Protein AF-C5LQT5-F1 (afdb_monomer_lite)

Sequence (193 aa):
MGHIYNTLLPKQNQTTVHQDRFRAVRLLYGCCTAAVRLLYGCCTASVRLLYGFCTAAVRLLYGCCTASVRLLYGFCTAAVRLLYGCCTASVRLLYGCCTASVRLLYGCCTASVRLLYGFCTASVRLLYGFCTAAVRLLYGCCTAAVRLLYGCCTAAVRLLCGFCAAAVRLLFGFLVFVNNSSAADNSSGFVPR

pLDDT: mean 72.61, std 16.08, range [26.16, 87.56]

Radius of gyration: 42.45 Å; chains: 1; bounding box: 63×136×64 Å

Organism: Perkinsus marinus (strain ATCC 50983 / TXsc) (NCBI:txid423536)

Secondary structure (DSSP, 8-state):
---SHHHHHHHHHHHHHHHHHHHHHHHHHHHHHHHHHHHHHHHHHHHHHHHHHHHHHHHHHHHHHHHHHHHHHHHHHHHHHHHHHHHHHHHHHHTTS-HHHHHHHHHHHHHHHHHHHHHHHHHHHHHHHHHHHHHHHHHHHHHHHHHHHHHHHHHHHHHHHHHHHHHHHHHHHHHHHHHHHHHHTTSS-----

Foldseek 3Di:
DDDPVPVVVVVVVVVVLVVVLVVVLVVLVVVLVVVLVVLVVVLVVVLVVLVVVLVVVLVVLVVVLVVVLVVLVVVLVVVLVVLVVVLVVVCVVCVVPDDVVNVVSVVVSVVVNVVSVVVSVVVNVVSVVVSVVVSVVSVVVSVVVSVVSVVVSVVVSVVSVVVSVVVSVVSVVVVVVVVVVVVVVVVPDDDDD

Structure (mmCIF, N/CA/C/O backbone):
data_AF-C5LQT5-F1
#
_entry.id   AF-C5LQT5-F1
#
loop_
_atom_site.group_PDB
_atom_site.id
_atom_site.type_symbol
_atom_site.label_atom_id
_atom_site.label_alt_id
_atom_site.label_comp_id
_atom_site.label_asym_id
_atom_site.label_entity_id
_atom_site.label_seq_id
_atom_site.pdbx_PDB_ins_code
_atom_site.Cartn_x
_atom_site.Cartn_y
_atom_site.Cartn_z
_atom_site.occupancy
_atom_site.B_iso_or_equiv
_atom_site.auth_seq_id
_atom_site.auth_comp_id
_atom_site.auth_asym_id
_atom_site.auth_atom_id
_atom_site.pdbx_PDB_model_num
ATOM 1 N N . MET A 1 1 ? 39.928 -67.562 42.753 1.00 33.84 1 MET A N 1
ATOM 2 C CA . MET A 1 1 ? 40.291 -67.586 41.320 1.00 33.84 1 MET A CA 1
ATOM 3 C C . MET A 1 1 ? 39.006 -67.542 40.515 1.00 33.84 1 MET A C 1
ATOM 5 O O . MET A 1 1 ? 38.169 -68.418 40.681 1.00 33.84 1 MET A O 1
ATOM 9 N N . GLY A 1 2 ? 38.771 -66.417 39.839 1.00 43.50 2 GLY A N 1
ATOM 10 C CA . GLY A 1 2 ? 37.447 -65.983 39.397 1.00 43.50 2 GLY A CA 1
ATOM 11 C C . GLY A 1 2 ? 36.958 -66.631 38.110 1.00 43.50 2 GLY A C 1
ATOM 12 O O . GLY A 1 2 ? 37.737 -66.787 37.187 1.00 43.50 2 GLY A O 1
ATOM 13 N N . HIS A 1 3 ? 35.661 -66.944 38.045 1.00 41.25 3 HIS A N 1
ATOM 14 C CA . HIS A 1 3 ? 34.972 -67.253 36.783 1.00 41.25 3 HIS A CA 1
ATOM 15 C C . HIS A 1 3 ? 33.451 -66.966 36.783 1.00 41.25 3 HIS A C 1
ATOM 17 O O . HIS A 1 3 ? 32.774 -67.339 35.834 1.00 41.25 3 HIS A O 1
ATOM 23 N N . ILE A 1 4 ? 32.887 -66.269 37.787 1.00 40.91 4 ILE A N 1
ATOM 24 C CA . ILE A 1 4 ? 31.428 -65.984 37.844 1.00 40.91 4 ILE A CA 1
ATOM 25 C C . ILE A 1 4 ? 31.093 -64.510 37.532 1.00 40.91 4 ILE A C 1
ATOM 27 O O . ILE A 1 4 ? 30.024 -64.207 37.006 1.00 40.91 4 ILE A O 1
ATOM 31 N N . TYR A 1 5 ? 32.020 -63.575 37.765 1.00 37.53 5 TYR A N 1
ATOM 32 C CA . TYR A 1 5 ? 31.743 -62.144 37.581 1.00 37.53 5 TYR A CA 1
ATOM 33 C C . TYR A 1 5 ? 31.654 -61.705 36.114 1.00 37.53 5 TYR A C 1
ATOM 35 O O . TYR A 1 5 ? 30.951 -60.741 35.821 1.00 37.53 5 TYR A O 1
ATOM 43 N N . ASN A 1 6 ? 32.299 -62.417 35.183 1.00 39.91 6 ASN A N 1
ATOM 44 C CA . ASN A 1 6 ? 32.386 -61.971 33.791 1.00 39.91 6 ASN A CA 1
ATOM 45 C C . ASN A 1 6 ? 31.174 -62.358 32.925 1.00 39.91 6 ASN A C 1
ATOM 47 O O . ASN A 1 6 ? 31.099 -61.910 31.796 1.00 39.91 6 ASN A O 1
ATOM 51 N N . THR A 1 7 ? 30.208 -63.145 33.419 1.00 37.53 7 THR A N 1
ATOM 52 C CA . THR A 1 7 ? 28.987 -63.509 32.656 1.00 37.53 7 THR A CA 1
ATOM 53 C C . THR A 1 7 ? 27.756 -62.705 33.101 1.00 37.53 7 THR A C 1
ATOM 55 O O . THR A 1 7 ? 26.831 -62.490 32.319 1.00 37.53 7 THR A O 1
ATOM 58 N N . LEU A 1 8 ? 27.759 -62.196 34.343 1.00 39.62 8 LEU A N 1
ATOM 59 C CA . LEU A 1 8 ? 26.702 -61.338 34.899 1.00 39.62 8 LEU A CA 1
ATOM 60 C C . LEU A 1 8 ? 26.953 -59.840 34.653 1.00 39.62 8 LEU A C 1
ATOM 62 O O . LEU A 1 8 ? 26.003 -59.124 34.333 1.00 39.62 8 LEU A O 1
ATOM 66 N N . LEU A 1 9 ? 28.210 -59.371 34.722 1.00 39.97 9 LEU A N 1
ATOM 67 C CA . LEU A 1 9 ? 28.561 -57.998 34.338 1.00 39.97 9 LEU A CA 1
ATOM 68 C C . LEU A 1 9 ? 28.216 -57.645 32.878 1.00 39.97 9 LEU A C 1
ATOM 70 O O . LEU A 1 9 ? 27.651 -56.574 32.690 1.00 39.97 9 LEU A O 1
ATOM 74 N N . PRO A 1 10 ? 28.486 -58.464 31.838 1.00 43.12 10 PRO A N 1
ATOM 75 C CA . PRO A 1 10 ? 28.185 -58.083 30.457 1.00 43.12 10 PRO A CA 1
ATOM 76 C C . PRO A 1 10 ? 26.682 -57.996 30.189 1.00 43.12 10 PRO A C 1
ATOM 78 O O . PRO A 1 10 ? 26.263 -57.082 29.484 1.00 43.12 10 PRO A O 1
ATOM 81 N N . LYS A 1 11 ? 25.853 -58.864 30.799 1.00 34.19 11 LYS A N 1
ATOM 82 C CA . LYS A 1 11 ? 24.387 -58.765 30.684 1.00 34.19 11 LYS A CA 1
ATOM 83 C C . LYS A 1 11 ? 23.832 -57.535 31.399 1.00 34.19 11 LYS A C 1
ATOM 85 O O . LYS A 1 11 ? 23.021 -56.828 30.809 1.00 34.19 11 LYS A O 1
ATOM 90 N N . GLN A 1 12 ? 24.285 -57.256 32.625 1.00 38.19 12 GLN A N 1
ATOM 91 C CA . GLN A 1 12 ? 23.905 -56.046 33.368 1.00 38.19 12 GLN A CA 1
ATOM 92 C C . GLN A 1 12 ? 24.346 -54.779 32.619 1.00 38.19 12 GLN A C 1
ATOM 94 O O . GLN A 1 12 ? 23.542 -53.867 32.441 1.00 38.19 12 GLN A O 1
ATOM 99 N N . ASN A 1 13 ? 25.571 -54.768 32.087 1.00 47.06 13 ASN A N 1
ATOM 100 C CA . ASN A 1 13 ? 26.128 -53.652 31.327 1.00 47.06 13 ASN A CA 1
ATOM 101 C C . ASN A 1 13 ? 25.418 -53.450 29.973 1.00 47.06 13 ASN A C 1
ATOM 103 O O . ASN A 1 13 ? 25.157 -52.322 29.574 1.00 47.06 13 ASN A O 1
ATOM 107 N N . GLN A 1 14 ? 25.007 -54.516 29.276 1.00 46.62 14 GLN A N 1
ATOM 108 C CA . GLN A 1 14 ? 24.155 -54.382 28.087 1.00 46.62 14 GLN A CA 1
ATOM 109 C C . GLN A 1 14 ? 22.779 -53.805 28.439 1.00 46.62 14 GLN A C 1
ATOM 111 O O . GLN A 1 14 ? 22.315 -52.894 27.754 1.00 46.62 14 GLN A O 1
ATOM 116 N N . THR A 1 15 ? 22.130 -54.268 29.513 1.00 50.84 15 THR A N 1
ATOM 117 C CA . THR A 1 15 ? 20.810 -53.747 29.911 1.00 50.84 15 THR A CA 1
ATOM 118 C C . THR A 1 15 ? 20.846 -52.288 30.368 1.00 50.84 15 THR A C 1
ATOM 120 O O . THR A 1 15 ? 19.944 -51.528 30.014 1.00 50.84 15 THR A O 1
ATOM 123 N N . THR A 1 16 ? 21.887 -51.859 31.087 1.00 56.78 16 THR A N 1
ATOM 124 C CA . THR A 1 16 ? 22.051 -50.459 31.512 1.00 56.78 16 THR A CA 1
ATOM 125 C C . THR A 1 16 ? 22.369 -49.549 30.329 1.00 56.78 16 THR A C 1
ATOM 127 O O . THR A 1 16 ? 21.716 -48.522 30.163 1.00 56.78 16 THR A O 1
ATOM 130 N N . VAL A 1 17 ? 23.262 -49.962 29.423 1.00 60.69 17 VAL A N 1
ATOM 131 C CA . VAL A 1 17 ? 23.585 -49.195 28.207 1.00 60.69 17 VAL A CA 1
ATOM 132 C C . VAL A 1 17 ? 22.369 -49.078 27.277 1.00 60.69 17 VAL A C 1
ATOM 134 O O . VAL A 1 17 ? 22.140 -48.015 26.697 1.00 60.69 17 VAL A O 1
ATOM 137 N N . HIS A 1 18 ? 21.542 -50.122 27.154 1.00 59.41 18 HIS A N 1
ATOM 138 C CA . HIS A 1 18 ? 20.276 -50.048 26.414 1.00 59.41 18 HIS A CA 1
ATOM 139 C C . HIS A 1 18 ? 19.266 -49.090 27.072 1.00 59.41 18 HIS A C 1
ATOM 141 O O . HIS A 1 18 ? 18.646 -48.285 26.369 1.00 59.41 18 HIS A O 1
ATOM 147 N N . GLN A 1 19 ? 19.132 -49.123 28.402 1.00 66.25 19 GLN A N 1
ATOM 148 C CA . GLN A 1 19 ? 18.247 -48.239 29.170 1.00 66.25 19 GLN A CA 1
ATOM 149 C C . GLN A 1 19 ? 18.669 -46.763 29.056 1.00 66.25 19 GLN A C 1
ATOM 151 O O . GLN A 1 19 ? 17.831 -45.885 28.825 1.00 66.25 19 GLN A O 1
ATOM 156 N N . ASP A 1 20 ? 19.966 -46.479 29.161 1.00 69.50 20 ASP A N 1
ATOM 157 C CA . ASP A 1 20 ? 20.510 -45.122 29.086 1.00 69.50 20 ASP A CA 1
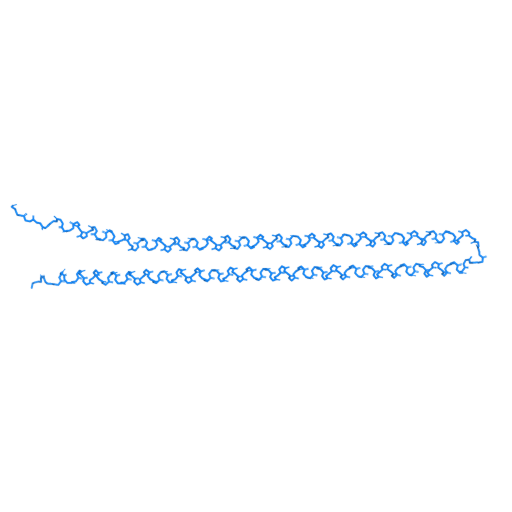ATOM 158 C C . ASP A 1 20 ? 20.431 -44.547 27.668 1.00 69.50 20 ASP A C 1
ATOM 160 O O . ASP A 1 20 ? 20.116 -43.369 27.488 1.00 69.50 20 ASP A O 1
ATOM 164 N N . ARG A 1 21 ? 20.585 -45.379 26.631 1.00 68.12 21 ARG A N 1
ATOM 165 C CA . ARG A 1 21 ? 20.358 -44.951 25.242 1.00 68.12 21 ARG A CA 1
ATOM 166 C C . ARG A 1 21 ? 18.892 -44.723 24.914 1.00 68.12 21 ARG A C 1
ATOM 168 O O . ARG A 1 21 ? 18.585 -43.766 24.207 1.00 68.12 21 ARG A O 1
ATOM 175 N N . PHE A 1 22 ? 17.980 -45.543 25.433 1.00 74.62 22 PHE A N 1
ATOM 176 C CA . PHE A 1 22 ? 16.544 -45.306 25.269 1.00 74.62 22 PHE A CA 1
ATOM 177 C C . PHE A 1 22 ? 16.129 -43.975 25.912 1.00 74.62 22 PHE A C 1
ATOM 179 O O . PHE A 1 22 ? 15.394 -43.185 25.313 1.00 74.62 22 PHE A O 1
ATOM 186 N N . ARG A 1 23 ? 16.677 -43.670 27.096 1.00 79.06 23 ARG A N 1
ATOM 187 C CA . ARG A 1 23 ? 16.526 -42.362 27.749 1.00 79.06 23 ARG A CA 1
ATOM 188 C C . ARG A 1 23 ? 17.114 -41.230 26.908 1.00 79.06 23 ARG A C 1
ATOM 190 O O . ARG A 1 23 ? 16.434 -40.222 26.730 1.00 79.06 23 ARG A O 1
ATOM 197 N N . ALA A 1 24 ? 18.312 -41.405 26.349 1.00 77.62 24 ALA A N 1
ATOM 198 C CA . ALA A 1 24 ? 18.953 -40.410 25.490 1.00 77.62 24 ALA A CA 1
ATOM 199 C C . ALA A 1 24 ? 18.128 -40.111 24.228 1.00 77.62 24 ALA A C 1
ATOM 201 O O . ALA A 1 24 ? 17.870 -38.947 23.936 1.00 77.62 24 ALA A O 1
ATOM 202 N N . VAL A 1 25 ? 17.635 -41.137 23.523 1.00 80.31 25 VAL A N 1
ATOM 203 C CA . VAL A 1 25 ? 16.762 -40.979 22.343 1.00 80.31 25 VAL A CA 1
ATOM 204 C C . VAL A 1 25 ? 15.465 -40.253 22.708 1.00 80.31 25 VAL A C 1
ATOM 206 O O . VAL A 1 25 ? 15.041 -39.346 21.990 1.00 80.31 25 VAL A O 1
ATOM 209 N N . ARG A 1 26 ? 14.852 -40.599 23.847 1.00 81.25 26 ARG A N 1
ATOM 210 C CA . ARG A 1 26 ? 13.627 -39.948 24.334 1.00 81.25 26 ARG A CA 1
ATOM 211 C C . ARG A 1 26 ? 13.851 -38.470 24.677 1.00 81.25 26 ARG A C 1
ATOM 213 O O . ARG A 1 26 ? 13.012 -37.639 24.333 1.00 81.25 26 ARG A O 1
ATOM 220 N N . LEU A 1 27 ? 14.981 -38.138 25.305 1.00 82.00 27 LEU A N 1
ATOM 221 C CA . LEU A 1 27 ? 15.395 -36.757 25.588 1.00 82.00 27 LEU A CA 1
ATOM 222 C C . LEU A 1 27 ? 15.640 -35.964 24.302 1.00 82.00 27 LEU A C 1
ATOM 224 O O . LEU A 1 27 ? 15.162 -34.838 24.178 1.00 82.00 27 LEU A O 1
ATOM 228 N N . LEU A 1 28 ? 16.326 -36.569 23.328 1.00 81.94 28 LEU A N 1
ATOM 229 C CA . LEU A 1 28 ? 16.611 -35.954 22.033 1.00 81.94 28 LEU A CA 1
ATOM 230 C C . LEU A 1 28 ? 15.306 -35.636 21.298 1.00 81.94 28 LEU A C 1
ATOM 232 O O . LEU A 1 28 ? 15.084 -34.494 20.917 1.00 81.94 28 LEU A O 1
ATOM 236 N N . TYR A 1 29 ? 14.386 -36.598 21.206 1.00 79.19 29 TYR A N 1
ATOM 237 C CA . TYR A 1 29 ? 13.069 -36.386 20.602 1.00 79.19 29 TYR A CA 1
ATOM 238 C C . TYR A 1 29 ? 12.258 -35.292 21.321 1.00 79.19 29 TYR A C 1
ATOM 240 O O . TYR A 1 29 ? 11.644 -34.438 20.675 1.00 79.19 29 TYR A O 1
ATOM 248 N N . GLY A 1 30 ? 12.291 -35.266 22.657 1.00 80.31 30 GLY A N 1
ATOM 249 C CA . GLY A 1 30 ? 11.671 -34.209 23.460 1.00 80.31 30 GLY A CA 1
ATOM 250 C C . GLY A 1 30 ? 12.252 -32.821 23.168 1.00 80.31 30 GLY A C 1
ATOM 251 O O . GLY A 1 30 ? 11.506 -31.868 22.955 1.00 80.31 30 GLY A O 1
ATOM 252 N N . CYS A 1 31 ? 13.577 -32.712 23.073 1.00 77.69 31 CYS A N 1
ATOM 253 C CA . CYS A 1 31 ? 14.259 -31.462 22.741 1.00 77.69 31 CYS A CA 1
ATOM 254 C C . CYS A 1 31 ? 13.928 -30.995 21.314 1.00 77.69 31 CYS A C 1
ATOM 256 O O . CYS A 1 31 ? 13.553 -29.842 21.103 1.00 77.69 31 CYS A O 1
ATOM 258 N N . CYS A 1 32 ? 13.966 -31.907 20.338 1.00 75.75 32 CYS A N 1
ATOM 259 C CA . CYS A 1 32 ? 13.642 -31.609 18.943 1.00 75.75 32 CYS A CA 1
ATOM 260 C C . CYS A 1 32 ? 12.197 -31.119 18.794 1.00 75.75 32 CYS A C 1
ATOM 262 O O . CYS A 1 32 ? 11.943 -30.103 18.151 1.00 75.75 32 CYS A O 1
ATOM 264 N N . THR A 1 33 ? 11.240 -31.802 19.424 1.00 79.44 33 THR A N 1
ATOM 265 C CA . THR A 1 33 ? 9.825 -31.402 19.379 1.00 79.44 33 THR A CA 1
ATOM 266 C C . THR A 1 33 ? 9.575 -30.062 20.072 1.00 79.44 33 THR A C 1
ATOM 268 O O . THR A 1 33 ? 8.812 -29.247 19.550 1.00 79.44 33 THR A O 1
ATOM 271 N N . ALA A 1 34 ? 10.244 -29.787 21.196 1.00 79.50 34 ALA A N 1
ATOM 272 C CA . ALA A 1 34 ? 10.181 -28.488 21.864 1.00 79.50 34 ALA A CA 1
ATOM 273 C C . ALA A 1 34 ? 10.747 -27.360 20.985 1.00 79.50 34 ALA A C 1
ATOM 275 O O . ALA A 1 34 ? 10.102 -26.323 20.826 1.00 79.50 34 ALA A O 1
ATOM 276 N N . ALA A 1 35 ? 11.898 -27.579 20.347 1.00 75.31 35 ALA A N 1
ATOM 277 C CA . ALA A 1 35 ? 12.517 -26.606 19.453 1.00 75.31 35 ALA A CA 1
ATOM 278 C C . ALA A 1 35 ? 11.669 -26.331 18.195 1.00 75.31 35 ALA A C 1
ATOM 280 O O . ALA A 1 35 ? 11.504 -25.171 17.821 1.00 75.31 35 ALA A O 1
ATOM 281 N N . VAL A 1 36 ? 11.046 -27.354 17.588 1.00 78.31 36 VAL A N 1
ATOM 282 C CA . VAL A 1 36 ? 10.086 -27.158 16.480 1.00 78.31 36 VAL A CA 1
ATOM 283 C C . VAL A 1 36 ? 8.883 -26.323 16.925 1.00 78.31 36 VAL A C 1
ATOM 285 O O . VAL A 1 36 ? 8.476 -25.405 16.211 1.00 78.31 36 VAL A O 1
ATOM 288 N N . ARG A 1 37 ? 8.316 -26.609 18.106 1.00 79.44 37 ARG A N 1
ATOM 289 C CA . ARG A 1 37 ? 7.186 -25.840 18.655 1.00 79.44 37 ARG A CA 1
ATOM 290 C C . ARG A 1 37 ? 7.556 -24.378 18.889 1.00 79.44 37 ARG A C 1
ATOM 292 O O . ARG A 1 37 ? 6.774 -23.500 18.531 1.00 79.44 37 ARG A O 1
ATOM 299 N N . LEU A 1 38 ? 8.739 -24.123 19.446 1.00 77.12 38 LEU A N 1
ATOM 300 C CA . LEU A 1 38 ? 9.231 -22.771 19.693 1.00 77.12 38 LEU A CA 1
ATOM 301 C C . LEU A 1 38 ? 9.425 -22.002 18.380 1.00 77.12 38 LEU A C 1
ATOM 303 O O . LEU A 1 38 ? 8.905 -20.898 18.246 1.00 77.12 38 LEU A O 1
ATOM 307 N N . LEU A 1 39 ? 10.077 -22.616 17.386 1.00 78.06 39 LEU A N 1
ATOM 308 C CA . LEU A 1 39 ? 10.231 -22.049 16.043 1.00 78.06 39 LEU A CA 1
ATOM 309 C C . LEU A 1 39 ? 8.876 -21.669 15.444 1.00 78.06 39 LEU A C 1
ATOM 311 O O . LEU A 1 39 ? 8.689 -20.530 15.032 1.00 78.06 39 LEU A O 1
ATOM 315 N N . TYR A 1 40 ? 7.904 -22.581 15.452 1.00 75.69 40 TYR A N 1
ATOM 316 C CA . TYR A 1 40 ? 6.571 -22.301 14.916 1.00 75.69 40 TYR A CA 1
ATOM 317 C C . TYR A 1 40 ? 5.871 -21.149 15.660 1.00 75.69 40 TYR A C 1
ATOM 319 O O . TYR A 1 40 ? 5.260 -20.278 15.033 1.00 75.69 40 TYR A O 1
ATOM 327 N N . GLY A 1 41 ? 6.002 -21.097 16.988 1.00 77.88 41 GLY A N 1
ATOM 328 C CA . GLY A 1 41 ? 5.505 -19.994 17.814 1.00 77.88 41 GLY A CA 1
ATOM 329 C C . GLY A 1 41 ? 6.135 -18.648 17.446 1.00 77.88 41 GLY A C 1
ATOM 330 O O . GLY A 1 41 ? 5.422 -17.668 17.231 1.00 77.88 41 GLY A O 1
ATOM 331 N N . CYS A 1 42 ? 7.457 -18.601 17.283 1.00 74.56 42 CYS A N 1
ATOM 332 C CA . CYS A 1 42 ? 8.161 -17.397 16.845 1.00 74.56 42 CYS A CA 1
ATOM 333 C C . CYS A 1 42 ? 7.705 -16.960 15.447 1.00 74.56 42 CYS A C 1
ATOM 335 O O . CYS A 1 42 ? 7.338 -15.804 15.257 1.00 74.56 42 CYS A O 1
ATOM 337 N N . CYS A 1 43 ? 7.644 -17.883 14.484 1.00 74.25 43 CYS A N 1
ATOM 338 C CA . CYS A 1 43 ? 7.244 -17.581 13.109 1.00 74.25 43 CYS A CA 1
ATOM 339 C C . CYS A 1 43 ? 5.813 -17.032 13.030 1.00 74.25 43 CYS A C 1
ATOM 341 O O . CYS A 1 43 ? 5.557 -16.040 12.347 1.00 74.25 43 CYS A O 1
ATOM 343 N N . THR A 1 44 ? 4.875 -17.640 13.759 1.00 80.25 44 THR A N 1
ATOM 344 C CA . THR A 1 44 ? 3.480 -17.175 13.808 1.00 80.25 44 THR A CA 1
ATOM 345 C C . THR A 1 44 ? 3.347 -15.806 14.476 1.00 80.25 44 THR A C 1
ATOM 347 O O . THR A 1 44 ? 2.589 -14.964 13.985 1.00 80.25 44 THR A O 1
ATOM 350 N N . ALA A 1 45 ? 4.111 -15.539 15.539 1.00 81.25 45 ALA A N 1
ATOM 351 C CA . ALA A 1 45 ? 4.167 -14.224 16.172 1.00 81.25 45 ALA A CA 1
ATOM 352 C C . ALA A 1 45 ? 4.730 -13.154 15.221 1.00 81.25 45 ALA A C 1
ATOM 354 O O . ALA A 1 45 ? 4.124 -12.091 15.069 1.00 81.25 45 ALA A O 1
ATOM 355 N N . SER A 1 46 ? 5.828 -13.448 14.517 1.00 77.31 46 SER A N 1
ATOM 356 C CA . SER A 1 46 ? 6.426 -12.538 13.533 1.00 77.31 46 SER A CA 1
ATOM 357 C C . SER A 1 46 ? 5.461 -12.206 12.394 1.00 77.31 46 SER A C 1
ATOM 359 O O . SER A 1 46 ? 5.314 -11.038 12.037 1.00 77.31 46 SER A O 1
ATOM 361 N N . VAL A 1 47 ? 4.749 -13.204 11.856 1.00 81.44 47 VAL A N 1
ATOM 362 C CA . VAL A 1 47 ? 3.741 -12.992 10.801 1.00 81.44 47 VAL A CA 1
ATOM 363 C C . VAL A 1 47 ? 2.587 -12.119 11.300 1.00 81.44 47 VAL A C 1
ATOM 365 O O . VAL A 1 47 ? 2.167 -11.200 10.595 1.00 81.44 47 VAL A O 1
ATOM 368 N N . ARG A 1 48 ? 2.092 -12.357 12.523 1.00 85.12 48 ARG A N 1
ATOM 369 C CA . ARG A 1 48 ? 1.042 -11.524 13.135 1.00 85.12 48 ARG A CA 1
ATOM 370 C C . ARG A 1 48 ? 1.479 -10.070 13.293 1.00 85.12 48 ARG A C 1
ATOM 372 O O . ARG A 1 48 ? 0.713 -9.171 12.953 1.00 85.12 48 ARG A O 1
ATOM 379 N N . LEU A 1 49 ? 2.695 -9.844 13.786 1.00 83.75 49 LEU A N 1
ATOM 380 C CA . LEU A 1 49 ? 3.234 -8.502 14.002 1.00 83.75 49 LEU A CA 1
ATOM 381 C C . LEU A 1 49 ? 3.390 -7.757 12.674 1.00 83.75 49 LEU A C 1
ATOM 383 O O . LEU A 1 49 ? 2.946 -6.616 12.551 1.00 83.75 49 LEU A O 1
ATOM 387 N N . LEU A 1 50 ? 3.927 -8.435 11.657 1.00 85.06 50 LEU A N 1
ATOM 388 C CA . LEU A 1 50 ? 4.064 -7.879 10.318 1.00 85.06 50 LEU A CA 1
ATOM 389 C C . LEU A 1 50 ? 2.698 -7.482 9.741 1.00 85.06 50 LEU A C 1
ATOM 391 O O . LEU A 1 50 ? 2.534 -6.355 9.289 1.00 85.06 50 LEU A O 1
ATOM 395 N N . TYR A 1 51 ? 1.691 -8.356 9.825 1.00 83.12 51 TYR A N 1
ATOM 396 C CA . TYR A 1 51 ? 0.338 -8.034 9.365 1.00 83.12 51 TYR A CA 1
ATOM 397 C C . TYR A 1 51 ? -0.254 -6.821 10.105 1.00 83.12 51 TYR A C 1
ATOM 399 O O . TYR A 1 51 ? -0.819 -5.919 9.480 1.00 83.12 51 TYR A O 1
ATOM 407 N N . GLY A 1 52 ? -0.069 -6.753 11.427 1.00 85.06 52 GLY A N 1
ATOM 408 C CA . GLY A 1 52 ? -0.459 -5.600 12.241 1.00 85.06 52 GLY A CA 1
ATOM 409 C C . GLY A 1 52 ? 0.180 -4.298 11.754 1.00 85.06 52 GLY A C 1
ATOM 410 O O . GLY A 1 52 ? -0.522 -3.317 11.512 1.00 85.06 52 GLY A O 1
ATOM 411 N N . PHE A 1 53 ? 1.490 -4.304 11.509 1.00 83.88 53 PHE A N 1
ATOM 412 C CA . PHE A 1 53 ? 2.199 -3.148 10.963 1.00 83.88 53 PHE A CA 1
ATOM 413 C C . PHE A 1 53 ? 1.666 -2.737 9.583 1.00 83.88 53 PHE A C 1
ATOM 415 O O . PHE A 1 53 ? 1.365 -1.565 9.356 1.00 83.88 53 PHE A O 1
ATOM 422 N N . CYS A 1 54 ? 1.477 -3.699 8.677 1.00 82.12 54 CYS A N 1
ATOM 423 C CA . CYS A 1 54 ? 0.983 -3.432 7.327 1.00 82.12 54 CYS A CA 1
ATOM 424 C C . CYS A 1 54 ? -0.417 -2.803 7.350 1.00 82.12 54 CYS A C 1
ATOM 426 O O . CYS A 1 54 ? -0.670 -1.810 6.668 1.00 82.12 54 CYS A O 1
ATOM 428 N N . THR A 1 55 ? -1.324 -3.336 8.173 1.00 85.44 55 THR A N 1
ATOM 429 C CA . THR A 1 55 ? -2.680 -2.782 8.314 1.00 85.44 55 THR A CA 1
ATOM 430 C C . THR A 1 55 ? -2.677 -1.377 8.919 1.00 85.44 55 THR A C 1
ATOM 432 O O . THR A 1 55 ? -3.406 -0.509 8.436 1.00 85.44 55 THR A O 1
ATOM 435 N N . ALA A 1 56 ? -1.836 -1.116 9.924 1.00 86.69 56 ALA A N 1
ATOM 436 C CA . ALA A 1 56 ? -1.691 0.211 10.517 1.00 86.69 56 ALA A CA 1
ATOM 437 C C . ALA A 1 56 ? -1.158 1.234 9.501 1.00 86.69 56 ALA A C 1
ATOM 439 O O . ALA A 1 56 ? -1.728 2.318 9.363 1.00 86.69 56 ALA A O 1
ATOM 440 N N . ALA A 1 57 ? -0.129 0.867 8.735 1.00 81.38 57 ALA A N 1
ATOM 441 C CA . ALA A 1 57 ? 0.446 1.724 7.705 1.00 81.38 57 ALA A CA 1
ATOM 442 C C . ALA A 1 57 ? -0.569 2.068 6.601 1.00 81.38 57 ALA A C 1
ATOM 444 O O . ALA A 1 57 ? -0.685 3.230 6.213 1.00 81.38 57 ALA A O 1
ATOM 445 N N . VAL A 1 58 ? -1.361 1.090 6.142 1.00 83.75 58 VAL A N 1
ATOM 446 C CA . VAL A 1 58 ? -2.430 1.322 5.151 1.00 83.75 58 VAL A CA 1
ATOM 447 C C . VAL A 1 58 ? -3.499 2.276 5.691 1.00 83.75 58 VAL A C 1
ATOM 449 O O . VAL A 1 58 ? -3.917 3.191 4.980 1.00 83.75 58 VAL A O 1
ATOM 452 N N . ARG A 1 59 ? -3.927 2.107 6.951 1.00 85.31 59 ARG A N 1
ATOM 453 C CA . ARG A 1 59 ? -4.901 3.014 7.586 1.00 85.31 59 ARG A CA 1
ATOM 454 C C . ARG A 1 59 ? -4.370 4.440 7.683 1.00 85.31 59 ARG A C 1
ATOM 456 O O . ARG A 1 59 ? -5.110 5.375 7.383 1.00 85.31 59 ARG A O 1
ATOM 463 N N . LEU A 1 60 ? -3.105 4.602 8.068 1.00 83.69 60 LEU A N 1
ATOM 464 C CA . LEU A 1 60 ? -2.468 5.912 8.181 1.00 83.69 60 LEU A CA 1
ATOM 465 C C . LEU A 1 60 ? -2.363 6.600 6.817 1.00 83.69 60 LEU A C 1
ATOM 467 O O . LEU A 1 60 ? -2.788 7.744 6.687 1.00 83.69 60 LEU A O 1
ATOM 471 N N . LEU A 1 61 ? -1.906 5.879 5.787 1.00 84.94 61 LEU A N 1
ATOM 472 C CA . LEU A 1 61 ? -1.891 6.364 4.404 1.00 84.94 61 LEU A CA 1
ATOM 473 C C . LEU A 1 61 ? -3.275 6.853 3.979 1.00 84.94 61 LEU A C 1
ATOM 475 O O . LEU A 1 61 ? -3.414 7.999 3.566 1.00 84.94 61 LEU A O 1
ATOM 479 N N . TYR A 1 62 ? -4.314 6.034 4.143 1.00 82.75 62 TYR A N 1
ATOM 480 C CA . TYR A 1 62 ? -5.675 6.425 3.776 1.00 82.75 62 TYR A CA 1
ATOM 481 C C . TYR A 1 62 ? -6.160 7.670 4.541 1.00 82.75 62 TYR A C 1
ATOM 483 O O . TYR A 1 62 ? -6.752 8.578 3.949 1.00 82.75 62 TYR A O 1
ATOM 491 N N . GLY A 1 63 ? -5.865 7.757 5.841 1.00 83.88 63 GLY A N 1
ATOM 492 C CA . GLY A 1 63 ? -6.156 8.933 6.662 1.00 83.88 63 GLY A CA 1
ATOM 493 C C . GLY A 1 63 ? -5.470 10.199 6.141 1.00 83.88 63 GLY A C 1
ATOM 494 O O . GLY A 1 63 ? -6.127 11.215 5.927 1.00 83.88 63 GLY A O 1
ATOM 495 N N . CYS A 1 64 ? -4.171 10.128 5.849 1.00 80.25 64 CYS A N 1
ATOM 496 C CA . CYS A 1 64 ? -3.423 11.246 5.275 1.00 80.25 64 CYS A CA 1
ATOM 497 C C . CYS A 1 64 ? -3.986 11.660 3.909 1.00 80.25 64 CYS A C 1
ATOM 499 O O . CYS A 1 64 ? -4.204 12.843 3.663 1.00 80.25 64 CYS A O 1
ATOM 501 N N . CYS A 1 65 ? -4.283 10.696 3.034 1.00 82.50 65 CYS A N 1
ATOM 502 C CA . CYS A 1 65 ? -4.822 10.972 1.705 1.00 82.50 65 CYS A CA 1
ATOM 503 C C . CYS A 1 65 ? -6.187 11.670 1.785 1.00 82.50 65 CYS A C 1
ATOM 505 O O . CYS A 1 65 ? -6.403 12.692 1.138 1.00 82.50 65 CYS A O 1
ATOM 507 N N . THR A 1 66 ? -7.100 11.168 2.620 1.00 85.50 66 THR A N 1
ATOM 508 C CA . THR A 1 66 ? -8.427 11.779 2.802 1.00 85.50 66 THR A CA 1
ATOM 509 C C . THR A 1 66 ? -8.351 13.182 3.407 1.00 85.50 66 THR A C 1
ATOM 511 O O . THR A 1 66 ? -9.057 14.079 2.943 1.00 85.50 66 THR A O 1
ATOM 514 N N . ALA A 1 67 ? -7.472 13.406 4.390 1.00 86.62 67 ALA A N 1
ATOM 515 C CA . ALA A 1 67 ? -7.244 14.726 4.972 1.00 86.62 67 ALA A CA 1
ATOM 516 C C . ALA A 1 67 ? -6.730 15.728 3.925 1.00 86.62 67 ALA A C 1
ATOM 518 O O . ALA A 1 67 ? -7.293 16.814 3.784 1.00 86.62 67 ALA A O 1
ATOM 519 N N . SER A 1 68 ? -5.729 15.336 3.134 1.00 82.00 68 SER A N 1
ATOM 520 C CA . SER A 1 68 ? -5.168 16.169 2.068 1.00 82.00 68 SER A CA 1
ATOM 521 C C . SER A 1 68 ? -6.200 16.522 0.992 1.00 82.00 68 SER A C 1
ATOM 523 O O . SER A 1 68 ? -6.275 17.679 0.583 1.00 82.00 68 SER A O 1
ATOM 525 N N . VAL A 1 69 ? -7.056 15.575 0.576 1.00 83.12 69 VAL A N 1
ATOM 526 C CA . VAL A 1 69 ? -8.157 15.863 -0.368 1.00 83.12 69 VAL A CA 1
ATOM 527 C C . VAL A 1 69 ? -9.135 16.887 0.213 1.00 83.12 69 VAL A C 1
ATOM 529 O O . VAL A 1 69 ? -9.519 17.826 -0.486 1.00 83.12 69 VAL A O 1
ATOM 532 N N . ARG A 1 70 ? -9.533 16.744 1.486 1.00 85.75 70 ARG A N 1
ATOM 533 C CA . ARG A 1 70 ? -10.450 17.696 2.141 1.00 85.75 70 ARG A CA 1
ATOM 534 C C . ARG A 1 70 ? -9.852 19.097 2.218 1.00 85.75 70 ARG A C 1
ATOM 536 O O . ARG A 1 70 ? -10.556 20.065 1.941 1.00 85.75 70 ARG A O 1
ATOM 543 N N . LEU A 1 71 ? -8.573 19.198 2.573 1.00 84.25 71 LEU A N 1
ATOM 544 C CA . LEU A 1 71 ? -7.868 20.474 2.696 1.00 84.25 71 LEU A CA 1
ATOM 545 C C . LEU A 1 71 ? -7.767 21.168 1.335 1.00 84.25 71 LEU A C 1
ATOM 547 O O . LEU A 1 71 ? -8.116 22.341 1.213 1.00 84.25 71 LEU A O 1
ATOM 551 N N . LEU A 1 72 ? -7.398 20.415 0.296 1.00 85.31 72 LEU A N 1
ATOM 552 C CA . LEU A 1 72 ? -7.345 20.924 -1.067 1.00 85.31 72 LEU A CA 1
ATOM 553 C C . LEU A 1 72 ? -8.720 21.427 -1.522 1.00 85.31 72 LEU A C 1
ATOM 555 O O . LEU A 1 72 ? -8.830 22.557 -1.978 1.00 85.31 72 LEU A O 1
ATOM 559 N N . TYR A 1 73 ? -9.787 20.648 -1.326 1.00 83.19 73 TYR A N 1
ATOM 560 C CA . TYR A 1 73 ? -11.144 21.086 -1.665 1.00 83.19 73 TYR A CA 1
ATOM 561 C C . TYR A 1 73 ? -11.548 22.367 -0.914 1.00 83.19 73 TYR A C 1
ATOM 563 O O . TYR A 1 73 ? -12.092 23.298 -1.512 1.00 83.19 73 TYR A O 1
ATOM 571 N N . GLY A 1 74 ? -11.227 22.455 0.380 1.00 83.44 74 GLY A N 1
ATOM 572 C CA . GLY A 1 74 ? -11.435 23.660 1.185 1.00 83.44 74 GLY A CA 1
ATOM 573 C C . GLY A 1 74 ? -10.715 24.881 0.607 1.00 83.44 74 GLY A C 1
ATOM 574 O O . GLY A 1 74 ? -11.338 25.919 0.393 1.00 83.44 74 GLY A O 1
ATOM 575 N N . PHE A 1 75 ? -9.435 24.739 0.260 1.00 81.62 75 PHE A N 1
ATOM 576 C CA . PHE A 1 75 ? -8.663 25.802 -0.381 1.00 81.62 75 PHE A CA 1
ATOM 577 C C . PHE A 1 75 ? -9.274 26.225 -1.724 1.00 81.62 75 PHE A C 1
ATOM 579 O O . PHE A 1 75 ? -9.473 27.414 -1.972 1.00 81.62 75 PHE A O 1
ATOM 586 N N . CYS A 1 76 ? -9.645 25.257 -2.566 1.00 81.31 76 CYS A N 1
ATOM 587 C CA . CYS A 1 76 ? -10.233 25.529 -3.873 1.00 81.31 76 CYS A CA 1
ATOM 588 C C . CYS A 1 76 ? -11.559 26.294 -3.745 1.00 81.31 76 CYS A C 1
ATOM 590 O O . CYS A 1 76 ? -11.768 27.301 -4.418 1.00 81.31 76 CYS A O 1
ATOM 592 N N . THR A 1 77 ? -12.446 25.865 -2.843 1.00 84.94 77 THR A N 1
ATOM 593 C CA . THR A 1 77 ? -13.729 26.550 -2.608 1.00 84.94 77 THR A CA 1
ATOM 594 C C . THR A 1 77 ? -13.551 27.963 -2.048 1.00 84.94 77 THR A C 1
ATOM 596 O O . THR A 1 77 ? -14.252 28.880 -2.482 1.00 84.94 77 THR A O 1
ATOM 599 N N . ALA A 1 78 ? -12.596 28.171 -1.136 1.00 83.88 78 ALA A N 1
ATOM 600 C CA . ALA A 1 78 ? -12.278 29.489 -0.593 1.00 83.88 78 ALA A CA 1
ATOM 601 C C . ALA A 1 78 ? -11.738 30.438 -1.675 1.00 83.88 78 ALA A C 1
ATOM 603 O O . ALA A 1 78 ? -12.217 31.566 -1.797 1.00 83.88 78 ALA A O 1
ATOM 604 N N . ALA A 1 79 ? -10.809 29.967 -2.508 1.00 78.38 79 ALA A N 1
ATOM 605 C CA . ALA A 1 79 ? -10.248 30.753 -3.602 1.00 78.38 79 ALA A CA 1
ATOM 606 C C . ALA A 1 79 ? -11.304 31.119 -4.662 1.00 78.38 79 ALA A C 1
ATOM 608 O O . ALA A 1 79 ? -11.341 32.268 -5.100 1.00 78.38 79 ALA A O 1
ATOM 609 N N . VAL A 1 80 ? -12.218 30.204 -5.020 1.00 80.50 80 VAL A N 1
ATOM 610 C CA . VAL A 1 80 ? -13.347 30.520 -5.921 1.00 80.50 80 VAL A CA 1
ATOM 611 C C . VAL A 1 80 ? -14.257 31.590 -5.317 1.00 80.50 80 VAL A C 1
ATOM 613 O O . VAL A 1 80 ? -14.636 32.530 -6.015 1.00 80.50 80 VAL A O 1
ATOM 616 N N . ARG A 1 81 ? -14.596 31.484 -4.024 1.00 81.94 81 ARG A N 1
ATOM 617 C CA . ARG A 1 81 ? -15.416 32.491 -3.330 1.00 81.94 81 ARG A CA 1
ATOM 618 C C . ARG A 1 81 ? -14.755 33.864 -3.322 1.00 81.94 81 ARG A C 1
ATOM 620 O O . ARG A 1 81 ? -15.431 34.856 -3.586 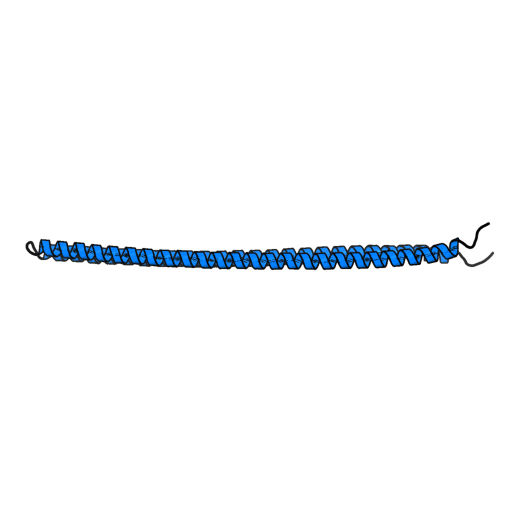1.00 81.94 81 ARG A O 1
ATOM 627 N N . LEU A 1 82 ? -13.453 33.915 -3.046 1.00 79.94 82 LEU A N 1
ATOM 628 C CA . LEU A 1 82 ? -12.693 35.159 -3.014 1.00 79.94 82 LEU A CA 1
ATOM 629 C C . LEU A 1 82 ? -12.620 35.801 -4.402 1.00 79.94 82 LEU A C 1
ATOM 631 O O . LEU A 1 82 ? -12.938 36.979 -4.532 1.00 79.94 82 LEU A O 1
ATOM 635 N N . LEU A 1 83 ? -12.327 35.013 -5.444 1.00 82.06 83 LEU A N 1
ATOM 636 C CA . LEU A 1 83 ? -12.396 35.458 -6.839 1.00 82.06 83 LEU A CA 1
ATOM 637 C C . LEU A 1 83 ? -13.768 36.055 -7.153 1.00 82.06 83 LEU A C 1
ATOM 639 O O . LEU A 1 83 ? -13.845 37.193 -7.596 1.00 82.06 83 LEU A O 1
ATOM 643 N N . TYR A 1 84 ? -14.855 35.341 -6.863 1.00 78.50 84 TYR A N 1
ATOM 644 C CA . TYR A 1 84 ? -16.206 35.833 -7.140 1.00 78.50 84 TYR A CA 1
ATOM 645 C C . TYR A 1 84 ? -16.524 37.138 -6.387 1.00 78.50 84 TYR A C 1
ATOM 647 O O . TYR A 1 84 ? -17.112 38.060 -6.955 1.00 78.50 84 TYR A O 1
ATOM 655 N N . GLY A 1 85 ? -16.094 37.251 -5.127 1.00 77.94 85 GLY A N 1
ATOM 656 C CA . GLY A 1 85 ? -16.209 38.474 -4.328 1.00 77.94 85 GLY A CA 1
ATOM 657 C C . GLY A 1 85 ? -15.445 39.652 -4.937 1.00 77.94 85 GLY A C 1
ATOM 658 O O . GLY A 1 85 ? -16.010 40.729 -5.111 1.00 77.94 85 GLY A O 1
ATOM 659 N N . CYS A 1 86 ? -14.191 39.440 -5.344 1.00 74.00 86 CYS A N 1
ATOM 660 C CA . CYS A 1 86 ? -13.396 40.456 -6.032 1.00 74.00 86 CYS A CA 1
ATOM 661 C C . CYS A 1 86 ? -14.058 40.879 -7.348 1.00 74.00 86 CYS A C 1
ATOM 663 O O . CYS A 1 86 ? -14.246 42.068 -7.583 1.00 74.00 86 CYS A O 1
ATOM 665 N N . CYS A 1 87 ? -14.487 39.918 -8.169 1.00 77.38 87 CYS A N 1
ATOM 666 C CA . CYS A 1 87 ? -15.109 40.191 -9.462 1.00 77.38 87 CYS A CA 1
ATOM 667 C C . CYS A 1 87 ? -16.403 40.999 -9.316 1.00 77.38 87 CYS A C 1
ATOM 669 O O . CYS A 1 87 ? -16.605 41.984 -10.021 1.00 77.38 87 CYS A O 1
ATOM 671 N N . THR A 1 88 ? -17.268 40.623 -8.373 1.00 80.06 88 THR A N 1
ATOM 672 C CA . THR A 1 88 ? -18.517 41.351 -8.104 1.00 80.06 88 THR A CA 1
ATOM 673 C C . THR A 1 88 ? -18.262 42.760 -7.565 1.00 80.06 88 THR A C 1
ATOM 675 O O . THR A 1 88 ? -18.921 43.700 -8.010 1.00 80.06 88 THR A O 1
ATOM 678 N N . ALA A 1 89 ? -17.283 42.941 -6.674 1.00 77.75 89 ALA A N 1
ATOM 679 C CA . ALA A 1 89 ? -16.884 44.259 -6.182 1.00 77.75 89 ALA A CA 1
ATOM 680 C C . ALA A 1 89 ? -16.340 45.155 -7.308 1.00 77.75 89 ALA A C 1
ATOM 682 O O . ALA A 1 89 ? -16.770 46.301 -7.446 1.00 77.75 89 ALA A O 1
ATOM 683 N N . SER A 1 90 ? -15.461 44.621 -8.162 1.00 76.06 90 SER A N 1
ATOM 684 C CA . SER A 1 90 ? -14.925 45.344 -9.318 1.00 76.06 90 SER A CA 1
ATOM 685 C C . SER A 1 90 ? -16.025 45.744 -10.301 1.00 76.06 90 SER A C 1
ATOM 687 O O . SER A 1 90 ? -16.060 46.890 -10.735 1.00 76.06 90 SER A O 1
ATOM 689 N N . VAL A 1 91 ? -16.963 44.843 -10.619 1.00 76.00 91 VAL A N 1
ATOM 690 C CA . VAL A 1 91 ? -18.091 45.155 -11.515 1.00 76.00 91 VAL A CA 1
ATOM 691 C C . VAL A 1 91 ? -18.978 46.265 -10.944 1.00 76.00 91 VAL A C 1
ATOM 693 O O . VAL A 1 91 ? -19.384 47.144 -11.698 1.00 76.00 91 VAL A O 1
ATOM 696 N N . ARG A 1 92 ? -19.245 46.279 -9.628 1.00 75.56 92 ARG A N 1
ATOM 697 C CA . ARG A 1 92 ? -20.015 47.364 -8.985 1.00 75.56 92 ARG A CA 1
ATOM 698 C C . ARG A 1 92 ? -19.307 48.717 -9.083 1.00 75.56 92 ARG A C 1
ATOM 700 O O . ARG A 1 92 ? -19.974 49.708 -9.348 1.00 75.56 92 ARG A O 1
ATOM 707 N N . LEU A 1 93 ? -17.982 48.755 -8.919 1.00 72.81 93 LEU A N 1
ATOM 708 C CA . LEU A 1 93 ? -17.183 49.977 -9.099 1.00 72.81 93 LEU A CA 1
ATOM 709 C C . LEU A 1 93 ? -17.169 50.457 -10.560 1.00 72.81 93 LEU A C 1
ATOM 711 O O . LEU A 1 93 ? -17.226 51.653 -10.823 1.00 72.81 93 LEU A O 1
ATOM 715 N N . LEU A 1 94 ? -17.113 49.525 -11.514 1.00 69.56 94 LEU A N 1
ATOM 716 C CA . LEU A 1 94 ? -17.033 49.805 -12.953 1.00 69.56 94 LEU A CA 1
ATOM 717 C C . LEU A 1 94 ? -18.388 50.100 -13.613 1.00 69.56 94 LEU A C 1
ATOM 719 O O . LEU A 1 94 ? -18.408 50.481 -14.784 1.00 69.56 94 LEU A O 1
ATOM 723 N N . TYR A 1 95 ? -19.507 49.968 -12.893 1.00 62.00 95 TYR A N 1
ATOM 724 C CA . TYR A 1 95 ? -20.863 50.129 -13.437 1.00 62.00 95 TYR A CA 1
ATOM 725 C C . TYR A 1 95 ? -21.168 51.554 -13.960 1.00 62.00 95 TYR A C 1
ATOM 727 O O . TYR A 1 95 ? -22.200 51.764 -14.588 1.00 62.00 95 TYR A O 1
ATOM 735 N N . GLY A 1 96 ? -20.257 52.519 -13.773 1.00 58.19 96 GLY A N 1
ATOM 736 C CA . GLY A 1 96 ? -20.312 53.852 -14.387 1.00 58.19 96 GLY A CA 1
ATOM 737 C C . GLY A 1 96 ? -19.409 54.073 -15.615 1.00 58.19 96 GLY A C 1
ATOM 738 O O . GLY A 1 96 ? -19.561 55.091 -16.281 1.00 58.19 96 GLY A O 1
ATOM 739 N N . CYS A 1 97 ? -18.481 53.159 -15.942 1.00 58.44 97 CYS A N 1
ATOM 740 C CA . CYS A 1 97 ? -17.306 53.466 -16.781 1.00 58.44 97 CYS A CA 1
ATOM 741 C C . CYS A 1 97 ? -17.058 52.518 -17.978 1.00 58.44 97 CYS A C 1
ATOM 743 O O . CYS A 1 97 ? -15.911 52.412 -18.399 1.00 58.44 97 CYS A O 1
ATOM 745 N N . CYS A 1 98 ? -18.088 51.873 -18.553 1.00 61.56 98 CYS A N 1
ATOM 746 C CA . CYS A 1 98 ? -18.106 51.096 -19.826 1.00 61.56 98 CYS A CA 1
ATOM 747 C C . CYS A 1 98 ? -18.320 49.566 -19.708 1.00 61.56 98 CYS A C 1
ATOM 749 O O . CYS A 1 98 ? -17.775 48.871 -18.853 1.00 61.56 98 CYS A O 1
ATOM 751 N N . THR A 1 99 ? -19.073 49.016 -20.670 1.00 70.38 99 THR A N 1
ATOM 752 C CA . THR A 1 99 ? -19.459 47.594 -20.796 1.00 70.38 99 THR A CA 1
ATOM 753 C C . THR A 1 99 ? -18.312 46.650 -21.186 1.00 70.38 99 THR A C 1
ATOM 755 O O . THR A 1 99 ? -18.332 45.472 -20.819 1.00 70.38 99 THR A O 1
ATOM 758 N N . ALA A 1 100 ? -17.297 47.138 -21.908 1.00 70.06 100 ALA A N 1
ATOM 759 C CA . ALA A 1 100 ? -16.146 46.336 -22.339 1.00 70.06 100 ALA A CA 1
ATOM 760 C C . ALA A 1 100 ? -15.287 45.855 -21.154 1.00 70.06 100 ALA A C 1
ATOM 762 O O . ALA A 1 100 ? -14.889 44.690 -21.101 1.00 70.06 100 ALA A O 1
ATOM 763 N N . SER A 1 101 ? -15.081 46.724 -20.163 1.00 72.12 101 SER A N 1
ATOM 764 C CA . SER A 1 101 ? -14.320 46.448 -18.940 1.00 72.12 101 SER A CA 1
ATOM 765 C C . SER A 1 101 ? -14.958 45.322 -18.123 1.00 72.12 101 SER A C 1
ATOM 767 O O . SER A 1 101 ? -14.273 44.412 -17.660 1.00 72.12 101 SER A O 1
ATOM 769 N N . VAL A 1 102 ? -16.291 45.333 -18.013 1.00 73.44 102 VAL A N 1
ATOM 770 C CA . VAL A 1 102 ? -17.072 44.298 -17.316 1.00 73.44 102 VAL A CA 1
ATOM 771 C C . VAL A 1 102 ? -16.932 42.936 -18.004 1.00 73.44 102 VAL A C 1
ATOM 773 O O . VAL A 1 102 ? -16.739 41.926 -17.326 1.00 73.44 102 VAL A O 1
ATOM 776 N N . ARG A 1 103 ? -16.971 42.892 -19.346 1.00 75.25 103 ARG A N 1
ATOM 777 C CA . ARG A 1 103 ? -16.779 41.647 -20.115 1.00 75.25 103 ARG A CA 1
ATOM 778 C C . ARG A 1 103 ? -15.386 41.049 -19.916 1.00 75.25 103 ARG A C 1
ATOM 780 O O . ARG A 1 103 ? -15.279 39.845 -19.693 1.00 75.25 103 ARG A O 1
ATOM 787 N N . LEU A 1 104 ? -14.341 41.878 -19.963 1.00 76.00 104 LEU A N 1
ATOM 788 C CA . LEU A 1 104 ? -12.960 41.445 -19.721 1.00 76.00 104 LEU A CA 1
ATOM 789 C C . LEU A 1 104 ? -12.796 40.857 -18.318 1.00 76.00 104 LEU A C 1
ATOM 791 O O . LEU A 1 104 ? -12.249 39.766 -18.165 1.00 76.00 104 LEU A O 1
ATOM 795 N N . LEU A 1 105 ? -13.335 41.540 -17.306 1.00 78.38 105 LEU A N 1
ATOM 796 C CA . LEU A 1 105 ? -13.238 41.106 -15.916 1.00 78.38 105 LEU A CA 1
ATOM 797 C C . LEU A 1 105 ? -13.921 39.747 -15.717 1.00 78.38 105 LEU A C 1
ATOM 799 O O . LEU A 1 105 ? -13.312 38.828 -15.179 1.00 78.38 105 LEU A O 1
ATOM 803 N N . TYR A 1 106 ? -15.130 39.566 -16.253 1.00 76.69 106 TYR A N 1
ATOM 804 C CA . TYR A 1 106 ? -15.835 38.282 -16.205 1.00 76.69 106 TYR A CA 1
ATOM 805 C C . TYR A 1 106 ? -15.065 37.154 -16.920 1.00 76.69 106 TYR A C 1
ATOM 807 O O . TYR A 1 106 ? -14.985 36.028 -16.417 1.00 76.69 106 TYR A O 1
ATOM 815 N N . GLY A 1 107 ? -14.439 37.455 -18.063 1.00 77.31 107 GLY A N 1
ATOM 816 C CA . GLY A 1 107 ? -13.551 36.531 -18.775 1.00 77.31 107 GLY A CA 1
ATOM 817 C C . GLY A 1 107 ? -12.352 36.089 -17.926 1.00 77.31 107 GLY A C 1
ATOM 818 O O . GLY A 1 107 ? -12.091 34.895 -17.790 1.00 77.31 107 GLY A O 1
ATOM 819 N N . CYS A 1 108 ? -11.672 37.030 -17.268 1.00 73.25 108 CYS A N 1
ATOM 820 C CA . CYS A 1 108 ? -10.557 36.729 -16.367 1.00 73.25 108 CYS A CA 1
ATOM 821 C C . CYS A 1 108 ? -10.992 35.894 -15.152 1.00 73.25 108 CYS A C 1
ATOM 823 O O . CYS A 1 108 ? -10.295 34.954 -14.760 1.00 73.25 108 CYS A O 1
ATOM 825 N N . CYS A 1 109 ? -12.159 36.189 -14.575 1.00 74.38 109 CYS A N 1
ATOM 826 C CA . CYS A 1 109 ? -12.700 35.453 -13.431 1.00 74.38 109 CYS A CA 1
ATOM 827 C C . CYS A 1 109 ? -13.042 34.006 -13.802 1.00 74.38 109 CYS A C 1
ATOM 829 O O . CYS A 1 109 ? -12.648 33.069 -13.108 1.00 74.38 109 CYS A O 1
ATOM 831 N N . THR A 1 110 ? -13.726 33.807 -14.929 1.00 80.19 110 THR A N 1
ATOM 832 C CA . THR A 1 110 ? -14.088 32.468 -15.419 1.00 80.19 110 THR A CA 1
ATOM 833 C C . THR A 1 110 ? -12.862 31.639 -15.805 1.00 80.19 110 THR A C 1
ATOM 835 O O . THR A 1 110 ? -12.803 30.453 -15.472 1.00 80.19 110 THR A O 1
ATOM 838 N N . ALA A 1 111 ? -11.850 32.252 -16.429 1.00 79.44 111 ALA A N 1
ATOM 839 C CA . ALA A 1 111 ? -10.574 31.598 -16.720 1.00 79.44 111 ALA A CA 1
ATOM 840 C C . ALA A 1 111 ? -9.836 31.179 -15.437 1.00 79.44 111 ALA A C 1
ATOM 842 O O . ALA A 1 111 ? -9.401 30.032 -15.323 1.00 79.44 111 ALA A O 1
ATOM 843 N N . SER A 1 112 ? -9.769 32.071 -14.444 1.00 76.50 112 SER A N 1
ATOM 844 C CA . SER A 1 112 ? -9.152 31.793 -13.140 1.00 76.50 112 SER A CA 1
ATOM 845 C C . SER A 1 112 ? -9.835 30.632 -12.413 1.00 76.50 112 SER A C 1
ATOM 847 O O . SER A 1 112 ? -9.165 29.721 -11.931 1.00 76.50 112 SER A O 1
ATOM 849 N N . VAL A 1 113 ? -11.173 30.608 -12.387 1.00 79.56 113 VAL A N 1
ATOM 850 C CA . VAL A 1 113 ? -11.947 29.512 -11.777 1.00 79.56 113 VAL A CA 1
ATOM 851 C C . VAL A 1 113 ? -11.704 28.186 -12.503 1.00 79.56 113 VAL A C 1
ATOM 853 O O . VAL A 1 113 ? -11.512 27.158 -11.850 1.00 79.56 113 VAL A O 1
ATOM 856 N N . ARG A 1 114 ? -11.658 28.193 -13.843 1.00 83.31 114 ARG A N 1
ATOM 857 C CA . ARG A 1 114 ? -11.340 26.998 -14.644 1.00 83.31 114 ARG A CA 1
ATOM 858 C C . ARG A 1 114 ? -9.947 26.451 -14.341 1.00 83.31 114 ARG A C 1
ATOM 860 O O . ARG A 1 114 ? -9.811 25.245 -14.136 1.00 83.31 114 ARG A O 1
ATOM 867 N N . LEU A 1 115 ? -8.934 27.317 -14.292 1.00 81.50 115 LEU A N 1
ATOM 868 C CA . LEU A 1 115 ? -7.560 26.930 -13.957 1.00 81.50 115 LEU A CA 1
ATOM 869 C C . LEU A 1 115 ? -7.474 26.327 -12.558 1.00 81.50 115 LEU A C 1
ATOM 871 O O . LEU A 1 115 ? -6.889 25.258 -12.386 1.00 81.50 115 LEU A O 1
ATOM 875 N N . LEU A 1 116 ? -8.106 26.973 -11.577 1.00 82.62 116 LEU A N 1
ATOM 876 C CA . LEU A 1 116 ? -8.121 26.491 -10.204 1.00 82.62 116 LEU A CA 1
ATOM 877 C C . LEU A 1 116 ? -8.755 25.097 -10.122 1.00 82.62 116 LEU A C 1
ATOM 879 O O . LEU A 1 116 ? -8.160 24.183 -9.562 1.00 82.62 116 LEU A O 1
ATOM 883 N N . TYR A 1 117 ? -9.913 24.891 -10.752 1.00 81.31 117 TYR A N 1
ATOM 884 C CA . TYR A 1 117 ? -10.562 23.580 -10.792 1.00 81.31 117 TYR A CA 1
ATOM 885 C C . TYR A 1 117 ? -9.683 22.510 -11.466 1.00 81.31 117 TYR A C 1
ATOM 887 O O . TYR A 1 117 ? -9.566 21.388 -10.966 1.00 81.31 117 TYR A O 1
ATOM 895 N N . GLY A 1 118 ? -9.011 22.861 -12.567 1.00 82.88 118 GLY A N 1
ATOM 896 C CA . GLY A 1 118 ? -8.043 21.989 -13.237 1.00 82.88 118 GLY A CA 1
ATOM 897 C C . GLY A 1 118 ? -6.886 21.579 -12.320 1.00 82.88 118 GLY A C 1
ATOM 898 O O . GLY A 1 118 ? -6.572 20.396 -12.203 1.00 82.88 118 GLY A O 1
ATOM 899 N N . PHE A 1 119 ? -6.305 22.533 -11.592 1.00 81.50 119 PHE A N 1
ATOM 900 C CA . PHE A 1 119 ? -5.244 22.259 -10.623 1.00 81.50 119 PHE A CA 1
ATOM 901 C C . PHE A 1 119 ? -5.723 21.353 -9.481 1.00 81.50 119 PHE A C 1
ATOM 903 O O . PHE A 1 119 ? -5.054 20.378 -9.128 1.00 81.50 119 PHE A O 1
ATOM 910 N N . CYS A 1 120 ? -6.904 21.634 -8.926 1.00 80.06 120 CYS A N 1
ATOM 911 C CA . CYS A 1 120 ? -7.471 20.853 -7.833 1.00 80.06 120 CYS A CA 1
ATOM 912 C C . CYS A 1 120 ? -7.734 19.404 -8.267 1.00 80.06 120 CYS A C 1
ATOM 914 O O . CYS A 1 120 ? -7.324 18.464 -7.589 1.00 80.06 120 CYS A O 1
ATOM 916 N N . THR A 1 121 ? -8.353 19.204 -9.432 1.00 84.81 121 THR A N 1
ATOM 917 C CA . THR A 1 121 ? -8.628 17.861 -9.967 1.00 84.81 121 THR A CA 1
ATOM 918 C C . THR A 1 121 ? -7.352 17.081 -10.290 1.00 84.81 121 THR A C 1
ATOM 920 O O . THR A 1 121 ? -7.269 15.895 -9.959 1.00 84.81 121 THR A O 1
ATOM 923 N N . ALA A 1 122 ? -6.338 17.728 -10.871 1.00 85.88 122 ALA A N 1
ATOM 924 C CA . ALA A 1 122 ? -5.039 17.107 -11.130 1.00 85.88 122 ALA A CA 1
ATOM 925 C C . ALA A 1 122 ? -4.343 16.680 -9.829 1.00 85.88 122 ALA A C 1
ATOM 927 O O . ALA A 1 122 ? -3.879 15.545 -9.715 1.00 85.88 122 ALA A O 1
ATOM 928 N N . SER A 1 123 ? -4.348 17.552 -8.821 1.00 80.94 123 SER A N 1
ATOM 929 C CA . SER A 1 123 ? -3.743 17.284 -7.515 1.00 80.94 123 SER A CA 1
ATOM 930 C C . SER A 1 123 ? -4.430 16.123 -6.787 1.00 80.94 123 SER A C 1
ATOM 932 O O . SER A 1 123 ? -3.749 15.244 -6.261 1.00 80.94 123 SER A O 1
ATOM 934 N N . VAL A 1 124 ? -5.771 16.048 -6.815 1.00 82.75 124 VAL A N 1
ATOM 935 C CA . VAL A 1 124 ? -6.519 14.904 -6.253 1.00 82.75 124 VAL A CA 1
ATOM 936 C C . VAL A 1 124 ? -6.157 13.600 -6.966 1.00 82.75 124 VAL A C 1
ATOM 938 O O . VAL A 1 124 ? -5.923 12.588 -6.303 1.00 82.75 124 VAL A O 1
ATOM 941 N N . ARG A 1 125 ? -6.082 13.606 -8.305 1.00 85.06 125 ARG A N 1
ATOM 942 C CA . ARG A 1 125 ? -5.695 12.415 -9.082 1.00 85.06 125 ARG A CA 1
ATOM 943 C C . ARG A 1 125 ? -4.290 11.938 -8.732 1.00 85.06 125 ARG A C 1
ATOM 945 O O . ARG A 1 125 ? -4.092 10.742 -8.534 1.00 85.06 125 ARG A O 1
ATOM 952 N N . LEU A 1 126 ? -3.336 12.862 -8.637 1.00 82.62 126 LEU A N 1
ATOM 953 C CA . LEU A 1 126 ? -1.943 12.549 -8.322 1.00 82.62 126 LEU A CA 1
ATOM 954 C C . LEU A 1 126 ? -1.826 11.959 -6.915 1.00 82.62 126 LEU A C 1
ATOM 956 O O . LEU A 1 126 ? -1.209 10.910 -6.737 1.00 82.62 126 LEU A O 1
ATOM 960 N N . LEU A 1 127 ? -2.503 12.568 -5.940 1.00 84.06 127 LEU A N 1
ATOM 961 C CA . LEU A 1 127 ? -2.544 12.065 -4.574 1.00 84.06 127 LEU A CA 1
ATOM 962 C C . LEU A 1 127 ? -3.131 10.648 -4.523 1.00 84.06 127 LEU A C 1
ATOM 964 O O . LEU A 1 127 ? -2.512 9.755 -3.957 1.00 84.06 127 LEU A O 1
ATOM 968 N N . TYR A 1 128 ? -4.269 10.399 -5.175 1.00 82.44 128 TYR A N 1
ATOM 969 C CA . TYR A 1 128 ? -4.858 9.057 -5.236 1.00 82.44 128 TYR A CA 1
ATOM 970 C C . TYR A 1 128 ? -3.913 8.030 -5.887 1.00 82.44 128 TYR A C 1
ATOM 972 O O . TYR A 1 128 ? -3.758 6.913 -5.385 1.00 82.44 128 TYR A O 1
ATOM 980 N N . GLY A 1 129 ? -3.231 8.414 -6.970 1.00 84.19 129 GLY A N 1
ATOM 981 C CA . GLY A 1 129 ? -2.205 7.591 -7.615 1.00 84.19 129 GLY A CA 1
ATOM 982 C C . GLY A 1 129 ? -1.058 7.233 -6.667 1.00 84.19 129 GLY A C 1
ATOM 983 O O . GLY A 1 129 ? -0.689 6.066 -6.550 1.00 84.19 129 GLY A O 1
ATOM 984 N N . PHE A 1 130 ? -0.548 8.209 -5.916 1.00 82.44 130 PHE A N 1
ATOM 985 C CA . PHE A 1 130 ? 0.490 7.976 -4.913 1.00 82.44 130 PHE A CA 1
ATOM 986 C C . PHE A 1 130 ? 0.013 7.031 -3.803 1.00 82.44 130 PHE A C 1
ATOM 988 O O . PHE A 1 130 ? 0.692 6.058 -3.479 1.00 82.44 130 PHE A O 1
ATOM 995 N N . CYS A 1 131 ? -1.184 7.263 -3.258 1.00 83.06 131 CYS A N 1
ATOM 996 C CA . CYS A 1 131 ? -1.744 6.441 -2.186 1.00 83.06 131 CYS A CA 1
ATOM 997 C C . CYS A 1 131 ? -1.942 4.986 -2.632 1.00 83.06 131 CYS A C 1
ATOM 999 O O . CYS A 1 131 ? -1.579 4.056 -1.914 1.00 83.06 131 CYS A O 1
ATOM 1001 N N . THR A 1 132 ? -2.474 4.771 -3.839 1.00 85.75 132 THR A N 1
ATOM 1002 C CA . THR A 1 132 ? -2.666 3.421 -4.391 1.00 85.75 132 THR A CA 1
ATOM 1003 C C . THR A 1 132 ? -1.342 2.711 -4.671 1.00 85.75 132 THR A C 1
ATOM 1005 O O . THR A 1 132 ? -1.214 1.526 -4.352 1.00 85.75 132 THR A O 1
ATOM 1008 N N . ALA A 1 133 ? -0.339 3.415 -5.202 1.00 87.31 133 ALA A N 1
ATOM 1009 C CA . ALA A 1 133 ? 1.000 2.869 -5.407 1.00 87.31 133 ALA A CA 1
ATOM 1010 C C . ALA A 1 133 ? 1.668 2.482 -4.078 1.00 87.31 133 ALA A C 1
ATOM 1012 O O . ALA A 1 133 ? 2.175 1.366 -3.949 1.00 87.31 133 ALA A O 1
ATOM 1013 N N . ALA A 1 134 ? 1.599 3.358 -3.072 1.00 83.06 134 ALA A N 1
ATOM 1014 C C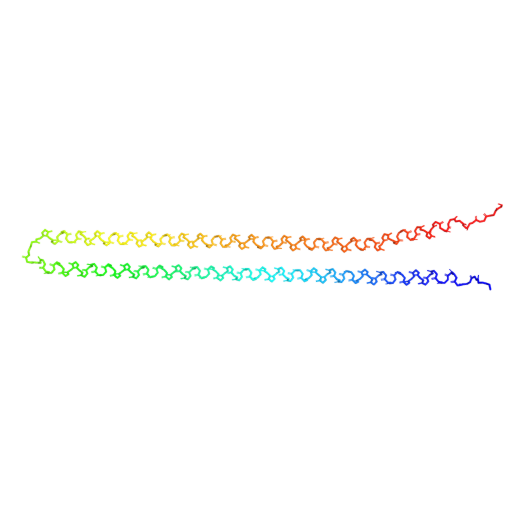A . ALA A 1 134 ? 2.143 3.102 -1.744 1.00 83.06 134 ALA A CA 1
ATOM 1015 C C . ALA A 1 134 ? 1.503 1.864 -1.098 1.00 83.06 134 ALA A C 1
ATOM 1017 O O . ALA A 1 134 ? 2.219 0.987 -0.622 1.00 83.06 134 ALA A O 1
ATOM 1018 N N . VAL A 1 135 ? 0.171 1.735 -1.151 1.00 84.75 135 VAL A N 1
ATOM 1019 C CA . VAL A 1 135 ? -0.547 0.561 -0.620 1.00 84.75 135 VAL A CA 1
ATOM 1020 C C . VAL A 1 135 ? -0.132 -0.729 -1.334 1.00 84.75 135 VAL A C 1
ATOM 1022 O O . VAL A 1 135 ? 0.110 -1.740 -0.672 1.00 84.75 135 VAL A O 1
ATOM 1025 N N . ARG A 1 136 ? -0.007 -0.711 -2.669 1.00 86.62 136 ARG A N 1
ATOM 1026 C CA . ARG A 1 136 ? 0.455 -1.878 -3.443 1.00 86.62 136 ARG A CA 1
ATOM 1027 C C . ARG A 1 136 ? 1.866 -2.301 -3.049 1.00 86.62 136 ARG A C 1
ATOM 1029 O O . ARG A 1 136 ? 2.109 -3.491 -2.860 1.00 86.62 136 ARG A O 1
ATOM 1036 N N . LEU A 1 137 ? 2.774 -1.339 -2.912 1.00 85.62 137 LEU A N 1
ATOM 1037 C CA . LEU A 1 137 ? 4.162 -1.599 -2.544 1.00 85.62 137 LEU A CA 1
ATOM 1038 C C . LEU A 1 137 ? 4.250 -2.184 -1.133 1.00 85.62 137 LEU A C 1
ATOM 1040 O O . LEU A 1 137 ? 4.914 -3.197 -0.931 1.00 85.62 137 LEU A O 1
ATOM 1044 N N . LEU A 1 138 ? 3.491 -1.624 -0.189 1.00 86.19 138 LEU A N 1
ATOM 1045 C CA . LEU A 1 138 ? 3.410 -2.125 1.180 1.00 86.19 138 LEU A CA 1
ATOM 1046 C C . LEU A 1 138 ? 2.918 -3.576 1.202 1.00 86.19 138 LEU A C 1
ATOM 1048 O O . LEU A 1 138 ? 3.573 -4.434 1.783 1.00 86.19 138 LEU A O 1
ATOM 1052 N N . TYR A 1 139 ? 1.833 -3.887 0.490 1.00 84.31 139 TYR A N 1
ATOM 1053 C CA . TYR A 1 139 ? 1.327 -5.258 0.384 1.00 84.31 139 TYR A CA 1
ATOM 1054 C C . TYR A 1 139 ? 2.353 -6.221 -0.242 1.00 84.31 139 TYR A C 1
ATOM 1056 O O . TYR A 1 139 ? 2.543 -7.338 0.247 1.00 84.31 139 TYR A O 1
ATOM 1064 N N . GLY A 1 140 ? 3.064 -5.784 -1.286 1.00 86.19 140 GLY A N 1
ATOM 1065 C CA . GLY A 1 140 ? 4.152 -6.546 -1.903 1.00 86.19 140 GLY A CA 1
ATOM 1066 C C . GLY A 1 140 ? 5.287 -6.854 -0.922 1.00 86.19 140 GLY A C 1
ATOM 1067 O O . GLY A 1 140 ? 5.690 -8.008 -0.778 1.00 86.19 140 GLY A O 1
ATOM 1068 N N . CYS A 1 141 ? 5.751 -5.854 -0.173 1.00 82.94 141 CYS A N 1
ATOM 1069 C CA . CYS A 1 141 ? 6.775 -6.039 0.854 1.00 82.94 141 CYS A CA 1
ATOM 1070 C C . CYS A 1 141 ? 6.305 -6.991 1.962 1.00 82.94 141 CYS A C 1
ATOM 1072 O O . CYS A 1 141 ? 7.037 -7.904 2.343 1.00 82.94 141 CYS A O 1
ATOM 1074 N N . CYS A 1 142 ? 5.070 -6.828 2.444 1.00 84.06 142 CYS A N 1
ATOM 1075 C CA . CYS A 1 142 ? 4.506 -7.679 3.489 1.00 84.06 142 CYS A CA 1
ATOM 1076 C C . CYS A 1 142 ? 4.407 -9.140 3.030 1.00 84.06 142 CYS A C 1
ATOM 1078 O O . CYS A 1 142 ? 4.843 -10.046 3.736 1.00 84.06 142 CYS A O 1
ATOM 1080 N N . THR A 1 143 ? 3.895 -9.385 1.822 1.00 86.81 143 THR A N 1
ATOM 1081 C CA . THR A 1 143 ? 3.788 -10.745 1.269 1.00 86.81 143 THR A CA 1
ATOM 1082 C C . THR A 1 143 ? 5.155 -11.392 1.035 1.00 86.81 143 THR A C 1
ATOM 1084 O O . THR A 1 143 ? 5.327 -12.571 1.355 1.00 86.81 143 THR A O 1
ATOM 1087 N N . ALA A 1 144 ? 6.14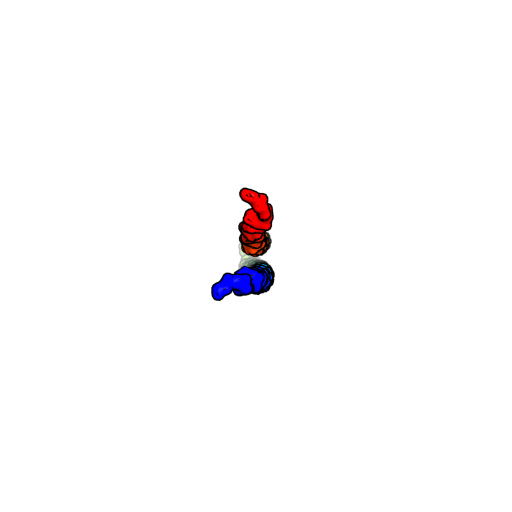5 -10.640 0.548 1.00 87.56 144 ALA A N 1
ATOM 1088 C CA . ALA A 1 144 ? 7.514 -11.125 0.388 1.00 87.56 144 ALA A CA 1
ATOM 1089 C C . ALA A 1 144 ? 8.154 -11.504 1.734 1.00 87.56 144 ALA A C 1
ATOM 1091 O O . ALA A 1 144 ? 8.719 -12.591 1.866 1.00 87.56 144 ALA A O 1
ATOM 1092 N N . ALA A 1 145 ? 8.005 -10.656 2.753 1.00 82.44 145 ALA A N 1
ATOM 1093 C CA . ALA A 1 145 ? 8.524 -10.920 4.090 1.00 82.44 145 ALA A CA 1
ATOM 1094 C C . ALA A 1 145 ? 7.861 -12.146 4.746 1.00 82.44 145 ALA A C 1
ATOM 1096 O O . ALA A 1 145 ? 8.566 -12.972 5.326 1.00 82.44 145 ALA A O 1
ATOM 1097 N N . VAL A 1 146 ? 6.542 -12.337 4.593 1.00 84.38 146 VAL A N 1
ATOM 1098 C CA . VAL A 1 146 ? 5.856 -13.560 5.063 1.00 84.38 146 VAL A CA 1
ATOM 1099 C C . VAL A 1 146 ? 6.406 -14.809 4.371 1.00 84.38 146 VAL A C 1
ATOM 1101 O O . VAL A 1 146 ? 6.666 -15.811 5.038 1.00 84.38 146 VAL A O 1
ATOM 1104 N N . ARG A 1 147 ? 6.612 -14.766 3.047 1.00 85.38 147 ARG A N 1
ATOM 1105 C CA . ARG A 1 147 ? 7.176 -15.898 2.290 1.00 85.38 147 ARG A CA 1
ATOM 1106 C C . ARG A 1 147 ? 8.592 -16.245 2.749 1.00 85.38 147 ARG A C 1
ATOM 1108 O O . ARG A 1 147 ? 8.884 -17.423 2.938 1.00 85.38 147 ARG A O 1
ATOM 1115 N N . LEU A 1 148 ? 9.440 -15.238 2.961 1.00 82.69 148 LEU A N 1
ATOM 1116 C CA . LEU A 1 148 ? 10.797 -15.417 3.484 1.00 82.69 148 LEU A CA 1
ATOM 1117 C C . LEU A 1 148 ? 10.786 -16.043 4.877 1.00 82.69 148 LEU A C 1
ATOM 1119 O O . LEU A 1 148 ? 11.459 -17.047 5.089 1.00 82.69 148 LEU A O 1
ATOM 1123 N N . LEU A 1 149 ? 9.978 -15.508 5.798 1.00 84.81 149 LEU A N 1
ATOM 1124 C CA . LEU A 1 149 ? 9.800 -16.075 7.136 1.00 84.81 149 LEU A CA 1
ATOM 1125 C C . LEU A 1 149 ? 9.397 -17.547 7.053 1.00 84.81 149 LEU A C 1
ATOM 1127 O O . LEU A 1 149 ? 10.061 -18.394 7.637 1.00 84.81 149 LEU A O 1
ATOM 1131 N N . TYR A 1 150 ? 8.369 -17.875 6.270 1.00 80.25 150 TYR A N 1
ATOM 1132 C CA . TYR A 1 150 ? 7.924 -19.258 6.110 1.00 80.25 150 TYR A CA 1
ATOM 1133 C C . TYR A 1 150 ? 9.021 -20.171 5.531 1.00 80.25 150 TYR A C 1
ATOM 1135 O O . TYR A 1 150 ? 9.231 -21.282 6.024 1.00 80.25 150 TYR A O 1
ATOM 1143 N N . GLY A 1 151 ? 9.768 -19.697 4.530 1.00 82.56 151 GLY A N 1
ATOM 1144 C CA . GLY A 1 151 ? 10.918 -20.406 3.964 1.00 82.56 151 GLY A CA 1
ATOM 1145 C C . GLY A 1 151 ? 12.017 -20.672 4.997 1.00 82.56 151 GLY A C 1
ATOM 1146 O O . GLY A 1 151 ? 12.461 -21.808 5.152 1.00 82.56 151 GLY A O 1
ATOM 1147 N N . CYS A 1 152 ? 12.401 -19.659 5.772 1.00 77.00 152 CYS A N 1
ATOM 1148 C CA . CYS A 1 152 ? 13.390 -19.799 6.841 1.00 77.00 152 CYS A CA 1
ATOM 1149 C C . CYS A 1 152 ? 12.922 -20.777 7.926 1.00 77.00 152 CYS A C 1
ATOM 1151 O O . CYS A 1 152 ? 13.678 -21.654 8.339 1.00 77.00 152 CYS A O 1
ATOM 1153 N N . CYS A 1 153 ? 11.662 -20.678 8.355 1.00 76.50 153 CYS A N 1
ATOM 1154 C CA . CYS A 1 153 ? 11.093 -21.554 9.376 1.00 76.50 153 CYS A CA 1
ATOM 1155 C C . CYS A 1 153 ? 11.043 -23.014 8.908 1.00 76.50 153 CYS A C 1
ATOM 1157 O O . CYS A 1 153 ? 11.434 -23.918 9.644 1.00 76.50 153 CYS A O 1
ATOM 1159 N N . THR A 1 154 ? 10.614 -23.260 7.668 1.00 80.31 154 THR A N 1
ATOM 1160 C CA . THR A 1 154 ? 10.583 -24.615 7.097 1.00 80.31 154 THR A CA 1
ATOM 1161 C C . THR A 1 154 ? 11.984 -25.197 6.910 1.00 80.31 154 THR A C 1
ATOM 1163 O O . THR A 1 154 ? 12.194 -26.371 7.222 1.00 80.31 154 THR A O 1
ATOM 1166 N N . ALA A 1 155 ? 12.961 -24.396 6.476 1.00 81.56 155 ALA A N 1
ATOM 1167 C CA . ALA A 1 155 ? 14.359 -24.814 6.382 1.00 81.56 155 ALA A CA 1
ATOM 1168 C C . ALA A 1 155 ? 14.950 -25.162 7.759 1.00 81.56 155 ALA A C 1
ATOM 1170 O O . ALA A 1 155 ? 15.551 -26.226 7.915 1.00 81.56 155 ALA A O 1
ATOM 1171 N N . ALA A 1 156 ? 14.717 -24.322 8.772 1.00 76.81 156 ALA A N 1
ATOM 1172 C CA . ALA A 1 156 ? 15.171 -24.562 10.140 1.00 76.81 156 ALA A CA 1
ATOM 1173 C C . ALA A 1 156 ? 14.577 -25.852 10.727 1.00 76.81 156 ALA A C 1
ATOM 1175 O O . ALA A 1 156 ? 15.302 -26.665 11.298 1.00 76.81 156 ALA A O 1
ATOM 1176 N N . VAL A 1 157 ? 13.275 -26.092 10.527 1.00 81.44 157 VAL A N 1
ATOM 1177 C CA . VAL A 1 157 ? 12.613 -27.330 10.971 1.00 81.44 157 VAL A CA 1
ATOM 1178 C C . VAL A 1 157 ? 13.189 -28.560 10.263 1.00 81.44 157 VAL A C 1
ATOM 1180 O O . VAL A 1 157 ? 13.433 -29.574 10.916 1.00 81.44 157 VAL A O 1
ATOM 1183 N N . ARG A 1 158 ? 13.451 -28.486 8.950 1.00 83.19 158 ARG A N 1
ATOM 1184 C CA . ARG A 1 158 ? 14.075 -29.587 8.195 1.00 83.19 158 ARG A CA 1
ATOM 1185 C C . ARG A 1 158 ? 15.485 -29.901 8.690 1.00 83.19 158 ARG A C 1
ATOM 1187 O O . ARG A 1 158 ? 15.793 -31.072 8.893 1.00 83.19 158 ARG A O 1
ATOM 1194 N N . LEU A 1 159 ? 16.312 -28.878 8.911 1.00 82.81 159 LEU A N 1
ATOM 1195 C CA . LEU A 1 159 ? 17.668 -29.036 9.446 1.00 82.81 159 LEU A CA 1
ATOM 1196 C C . LEU A 1 159 ? 17.648 -29.675 10.832 1.00 82.81 159 LEU A C 1
ATOM 1198 O O . LEU A 1 159 ? 18.366 -30.644 11.072 1.00 82.81 159 LEU A O 1
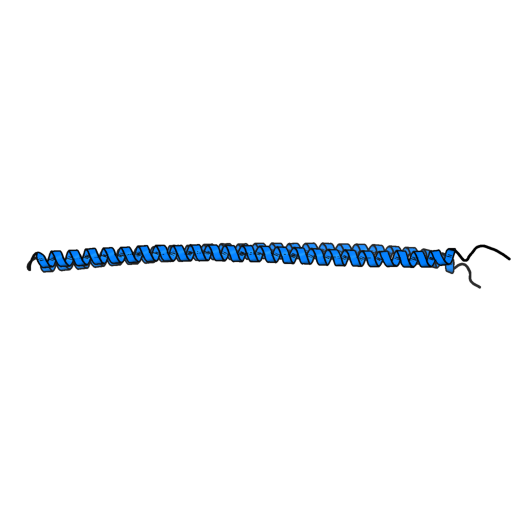ATOM 1202 N N . LEU A 1 160 ? 16.783 -29.181 11.719 1.00 84.25 160 LEU A N 1
ATOM 1203 C CA . LEU A 1 160 ? 16.636 -29.725 13.061 1.00 84.25 160 LEU A CA 1
ATOM 1204 C C . LEU A 1 160 ? 16.187 -31.193 13.010 1.00 84.25 160 LEU A C 1
ATOM 1206 O O . LEU A 1 160 ? 16.797 -32.043 13.647 1.00 84.25 160 LEU A O 1
ATOM 1210 N N . CYS A 1 161 ? 15.177 -31.520 12.200 1.00 78.06 161 CYS A N 1
ATOM 1211 C CA . CYS A 1 161 ? 14.706 -32.895 12.036 1.00 78.06 161 CYS A CA 1
ATOM 1212 C C . CYS A 1 161 ? 15.797 -33.820 11.468 1.00 78.06 161 CYS A C 1
ATOM 1214 O O . CYS A 1 161 ? 15.981 -34.928 11.971 1.00 78.06 161 CYS A O 1
ATOM 1216 N N . GLY A 1 162 ? 16.566 -33.348 10.481 1.00 85.69 162 GLY A N 1
ATOM 1217 C CA . GLY A 1 162 ? 17.704 -34.074 9.917 1.00 85.69 162 GLY A CA 1
ATOM 1218 C C . GLY A 1 162 ? 18.807 -34.335 10.944 1.00 85.69 162 GLY A C 1
ATOM 1219 O O . GLY A 1 162 ? 19.284 -35.464 11.049 1.00 85.69 162 GLY A O 1
ATOM 1220 N N . PHE A 1 163 ? 19.156 -33.333 11.754 1.00 82.44 163 PHE A N 1
ATOM 1221 C CA . PHE A 1 163 ? 20.116 -33.481 12.850 1.00 82.44 163 PHE A CA 1
ATOM 1222 C C . PHE A 1 163 ? 19.634 -34.501 13.888 1.00 82.44 163 PHE A C 1
ATOM 1224 O O . PHE A 1 163 ? 20.379 -35.405 14.262 1.00 82.44 163 PHE A O 1
ATOM 1231 N N . CYS A 1 164 ? 18.367 -34.418 14.299 1.00 80.38 164 CYS A N 1
ATOM 1232 C CA . CYS A 1 164 ? 17.776 -35.363 15.243 1.00 80.38 164 CYS A CA 1
ATOM 1233 C C . CYS A 1 164 ? 17.768 -36.795 14.683 1.00 80.38 164 CYS A C 1
ATOM 1235 O O . CYS A 1 164 ? 18.145 -37.734 15.382 1.00 80.38 164 CYS A O 1
ATOM 1237 N N . ALA A 1 165 ? 17.405 -36.974 13.410 1.00 81.31 165 ALA A N 1
ATOM 1238 C CA . ALA A 1 165 ? 17.426 -38.275 12.746 1.00 81.31 165 ALA A CA 1
ATOM 1239 C C . ALA A 1 165 ? 18.850 -38.844 12.620 1.00 81.31 165 ALA A C 1
ATOM 1241 O O . ALA A 1 165 ? 19.055 -40.037 12.851 1.00 81.31 165 ALA A O 1
ATOM 1242 N N . ALA A 1 166 ? 19.840 -38.007 12.297 1.00 84.38 166 ALA A N 1
ATOM 1243 C CA . ALA A 1 166 ? 21.245 -38.404 12.239 1.00 84.38 166 ALA A CA 1
ATOM 1244 C C . ALA A 1 166 ? 21.779 -38.814 13.620 1.00 84.38 166 ALA A C 1
ATOM 1246 O O . ALA A 1 166 ? 22.400 -39.867 13.743 1.00 84.38 166 ALA A O 1
ATOM 1247 N N . ALA A 1 167 ? 21.472 -38.046 14.669 1.00 80.38 167 ALA A N 1
ATOM 1248 C CA . ALA A 1 167 ? 21.855 -38.368 16.042 1.00 80.38 167 ALA A CA 1
ATOM 1249 C C . ALA A 1 167 ? 21.263 -39.710 16.507 1.00 80.38 167 ALA A C 1
ATOM 1251 O O . ALA A 1 167 ? 21.974 -40.544 17.070 1.00 80.38 167 ALA A O 1
ATOM 1252 N N . VAL A 1 168 ? 19.983 -39.967 16.206 1.00 81.00 168 VAL A N 1
ATOM 1253 C CA . VAL A 1 168 ? 19.335 -41.257 16.498 1.00 81.00 168 VAL A CA 1
ATOM 1254 C C . VAL A 1 168 ? 19.983 -42.396 15.705 1.00 81.00 168 VAL A C 1
ATOM 1256 O O . VAL A 1 168 ? 20.268 -43.450 16.274 1.00 81.00 168 VAL A O 1
ATOM 1259 N N . ARG A 1 169 ? 20.277 -42.193 14.413 1.00 81.0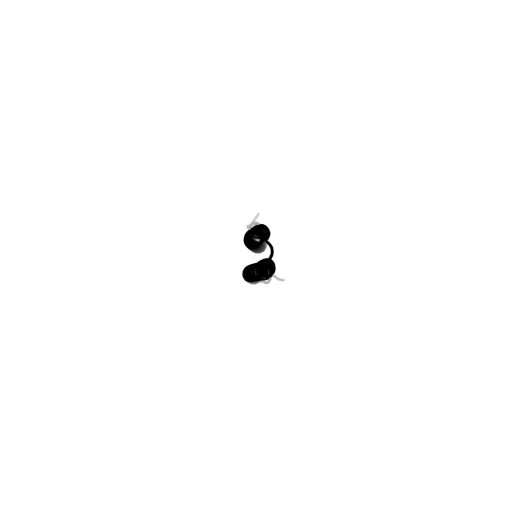6 169 ARG A N 1
ATOM 1260 C CA . ARG A 1 169 ? 20.978 -43.188 13.586 1.00 81.06 169 ARG A CA 1
ATOM 1261 C C . ARG A 1 169 ? 22.382 -43.493 14.093 1.00 81.06 169 ARG A C 1
ATOM 1263 O O . ARG A 1 169 ? 22.753 -44.654 14.069 1.00 81.06 169 ARG A O 1
ATOM 1270 N N . LEU A 1 170 ? 23.147 -42.512 14.570 1.00 79.44 170 LEU A N 1
ATOM 1271 C CA . LEU A 1 170 ? 24.475 -42.750 15.153 1.00 79.44 170 LEU A CA 1
ATOM 1272 C C . LEU A 1 170 ? 24.386 -43.563 16.450 1.00 79.44 170 LEU A C 1
ATOM 1274 O O . LEU A 1 170 ? 25.134 -44.524 16.629 1.00 79.44 170 LEU A O 1
ATOM 1278 N N . LEU A 1 171 ? 23.419 -43.238 17.315 1.00 74.50 171 LEU A N 1
ATOM 1279 C CA . LEU A 1 171 ? 23.149 -43.998 18.540 1.00 74.50 171 LEU A CA 1
ATOM 1280 C C . LEU A 1 171 ? 22.800 -45.471 18.251 1.00 74.50 171 LEU A C 1
ATOM 1282 O O . LEU A 1 171 ? 23.202 -46.351 19.019 1.00 74.50 171 LEU A O 1
ATOM 1286 N N . PHE A 1 172 ? 22.094 -45.737 17.146 1.00 70.62 172 PHE A N 1
ATOM 1287 C CA . PHE A 1 172 ? 21.714 -47.082 16.694 1.00 70.62 172 PHE A CA 1
ATOM 1288 C C . PHE A 1 172 ? 22.785 -47.772 15.824 1.00 70.62 172 PHE A C 1
ATOM 1290 O O . PHE A 1 172 ? 22.949 -48.981 15.886 1.00 70.62 172 PHE A O 1
ATOM 1297 N N . GLY A 1 173 ? 23.563 -47.038 15.032 1.00 66.88 173 GLY A N 1
ATOM 1298 C CA . GLY A 1 173 ? 24.651 -47.577 14.207 1.00 66.88 173 GLY A CA 1
ATOM 1299 C C . GLY A 1 173 ? 25.810 -48.088 15.060 1.00 66.88 173 GLY A C 1
ATOM 1300 O O . GLY A 1 173 ? 26.342 -49.167 14.806 1.00 66.88 173 GLY A O 1
ATOM 1301 N N . PHE A 1 174 ? 26.110 -47.392 16.160 1.00 61.78 174 PHE A N 1
ATOM 1302 C CA . PHE A 1 174 ? 27.006 -47.907 17.195 1.00 61.78 174 PHE A CA 1
ATOM 1303 C C . PHE A 1 174 ? 26.488 -49.231 17.793 1.00 61.78 174 PHE A C 1
ATOM 1305 O O . PHE A 1 174 ? 27.281 -50.069 18.200 1.00 61.78 174 PHE A O 1
ATOM 1312 N N . LEU A 1 175 ? 25.168 -49.454 17.823 1.00 56.78 175 LEU A N 1
ATOM 1313 C CA . LEU A 1 175 ? 24.553 -50.703 18.295 1.00 56.78 175 LEU A CA 1
ATOM 1314 C C . LEU A 1 175 ? 24.876 -51.872 17.350 1.00 56.78 175 LEU A C 1
ATOM 1316 O O . LEU A 1 175 ? 25.251 -52.941 17.820 1.00 56.78 175 LEU A O 1
ATOM 1320 N N . VAL A 1 176 ? 24.790 -51.665 16.029 1.00 57.00 176 VAL A N 1
ATOM 1321 C CA . VAL A 1 176 ? 25.124 -52.689 15.018 1.00 57.00 176 VAL A CA 1
ATOM 1322 C C . VAL A 1 176 ? 26.614 -53.018 15.026 1.00 57.00 176 VAL A C 1
ATOM 1324 O O . VAL A 1 176 ? 26.970 -54.189 14.920 1.00 57.00 176 VAL A O 1
ATOM 1327 N N . PHE A 1 177 ? 27.481 -52.016 15.194 1.00 52.28 177 PHE A N 1
ATOM 1328 C CA . PHE A 1 177 ? 28.919 -52.251 15.323 1.00 52.28 177 PHE A CA 1
ATOM 1329 C C . PHE A 1 177 ? 29.238 -53.069 16.587 1.00 52.28 177 PHE A C 1
ATOM 1331 O O . PHE A 1 177 ? 29.903 -54.095 16.492 1.00 52.28 177 PHE A O 1
ATOM 1338 N N . VAL A 1 178 ? 28.683 -52.685 17.749 1.00 55.62 178 VAL A N 1
ATOM 1339 C CA . VAL A 1 178 ? 28.919 -53.396 19.022 1.00 55.62 178 VAL A CA 1
ATOM 1340 C C . VAL A 1 178 ? 28.375 -54.825 18.999 1.00 55.62 178 VAL A C 1
ATOM 1342 O O . VAL A 1 178 ? 29.075 -55.739 19.425 1.00 55.62 178 VAL A O 1
ATOM 1345 N N . ASN A 1 179 ? 27.162 -55.044 18.477 1.00 45.47 179 ASN A N 1
ATOM 1346 C CA . ASN A 1 179 ? 26.602 -56.396 18.373 1.00 45.47 179 ASN A CA 1
ATOM 1347 C C . ASN A 1 179 ? 27.404 -57.295 17.416 1.00 45.47 179 ASN A C 1
ATOM 1349 O O . ASN A 1 179 ? 27.520 -58.491 17.675 1.00 45.47 179 ASN A O 1
ATOM 1353 N N . ASN A 1 180 ? 27.976 -56.749 16.333 1.00 39.06 180 ASN A N 1
ATOM 1354 C CA . ASN A 1 180 ? 28.835 -57.524 15.431 1.00 39.06 180 ASN A CA 1
ATOM 1355 C C . ASN A 1 180 ? 30.180 -57.886 16.074 1.00 39.06 180 ASN A C 1
ATOM 1357 O O . ASN A 1 180 ? 30.632 -59.011 15.890 1.00 39.06 180 ASN A O 1
ATOM 1361 N N . SER A 1 181 ? 30.784 -57.000 16.875 1.00 42.12 181 SER A N 1
ATOM 1362 C CA . SER A 1 181 ? 31.977 -57.353 17.661 1.00 42.12 181 SER A CA 1
ATOM 1363 C C . SER A 1 181 ? 31.688 -58.492 18.644 1.00 42.12 181 SER A C 1
ATOM 1365 O O . SER A 1 181 ? 32.429 -59.463 18.675 1.00 42.12 181 SER A O 1
ATOM 1367 N N . SER A 1 182 ? 30.553 -58.459 19.353 1.00 42.16 182 SER A N 1
ATOM 1368 C CA . SER A 1 182 ? 30.173 -59.563 20.248 1.00 42.16 182 SER A CA 1
ATOM 1369 C C . SER A 1 182 ? 29.766 -60.856 19.522 1.00 42.16 182 SER A C 1
ATOM 1371 O O . SER A 1 182 ? 29.796 -61.927 20.120 1.00 42.16 182 SER A O 1
ATOM 1373 N N . ALA A 1 183 ? 29.353 -60.779 18.250 1.00 36.31 183 ALA A N 1
ATOM 1374 C CA . ALA A 1 183 ? 29.043 -61.955 17.433 1.00 36.31 183 ALA A CA 1
ATOM 1375 C C . ALA A 1 183 ? 30.305 -62.587 16.822 1.00 36.31 183 ALA A C 1
ATOM 1377 O O . ALA A 1 183 ? 30.374 -63.811 16.728 1.00 36.31 183 ALA A O 1
ATOM 1378 N N . ALA A 1 184 ? 31.310 -61.779 16.460 1.00 35.12 184 ALA A N 1
ATOM 1379 C CA . ALA A 1 184 ? 32.617 -62.271 16.023 1.00 35.12 184 ALA A CA 1
ATOM 1380 C C . ALA A 1 184 ? 33.276 -63.128 17.119 1.00 35.12 184 ALA A C 1
ATOM 1382 O O . ALA A 1 184 ? 33.752 -64.229 16.835 1.00 35.12 184 ALA A O 1
ATOM 1383 N N . ASP A 1 185 ? 33.160 -62.698 18.377 1.00 37.03 185 ASP A N 1
ATOM 1384 C CA . ASP A 1 185 ? 33.699 -63.409 19.543 1.00 37.03 185 ASP A CA 1
ATOM 1385 C C . ASP A 1 185 ? 32.956 -64.727 19.864 1.00 37.03 185 ASP A C 1
ATOM 1387 O O . ASP A 1 185 ? 33.503 -65.606 20.530 1.00 37.03 185 ASP A O 1
ATOM 1391 N N . ASN A 1 186 ? 31.731 -64.920 19.352 1.00 37.53 186 ASN A N 1
ATOM 1392 C CA . ASN A 1 186 ? 30.948 -66.149 19.548 1.00 37.53 186 ASN A CA 1
ATOM 1393 C C . ASN A 1 186 ? 31.231 -67.246 18.505 1.00 37.53 186 ASN A C 1
ATOM 1395 O O . ASN A 1 186 ? 30.685 -68.343 18.618 1.00 37.53 186 ASN A O 1
ATOM 1399 N N . SER A 1 187 ? 32.077 -66.990 17.502 1.00 34.06 187 SER A N 1
ATOM 1400 C CA . SER A 1 187 ? 32.470 -68.001 16.504 1.00 34.06 187 SER A CA 1
ATOM 1401 C C . SER A 1 187 ? 33.783 -68.727 16.834 1.00 34.06 187 SER A C 1
ATOM 1403 O O . SER A 1 187 ? 34.074 -69.762 16.241 1.00 34.06 187 SER A O 1
ATOM 1405 N N . SER A 1 188 ? 34.549 -68.261 17.826 1.00 36.84 188 SER A N 1
ATOM 1406 C CA . SER A 1 188 ? 35.836 -68.857 18.219 1.00 36.84 188 SER A CA 1
ATOM 1407 C C . SER A 1 188 ? 35.746 -69.831 19.402 1.00 36.84 188 SER A C 1
ATOM 1409 O O . SER A 1 188 ? 36.729 -70.042 20.108 1.00 36.84 188 SER A O 1
ATOM 1411 N N . GLY A 1 189 ? 34.580 -70.437 19.642 1.00 41.97 189 GLY A N 1
ATOM 1412 C CA . GLY A 1 189 ? 34.363 -71.338 20.776 1.00 41.97 189 GLY A CA 1
ATOM 1413 C C . GLY A 1 189 ? 33.604 -72.620 20.441 1.00 41.97 189 GLY A C 1
ATOM 1414 O O . GLY A 1 189 ? 32.540 -72.832 21.014 1.00 41.97 189 GLY A O 1
ATOM 1415 N N . PHE A 1 190 ? 34.122 -73.495 19.563 1.00 28.52 190 PHE A N 1
ATOM 1416 C CA . PHE A 1 190 ? 33.635 -74.886 19.494 1.00 28.52 190 PHE A CA 1
ATOM 1417 C C . PHE A 1 190 ? 34.690 -75.929 19.028 1.00 28.52 190 PHE A C 1
ATOM 1419 O O . PHE A 1 190 ? 34.792 -76.235 17.848 1.00 28.52 190 PHE A O 1
ATOM 1426 N N . VAL A 1 191 ? 35.381 -76.515 20.027 1.00 26.16 191 VAL A N 1
ATOM 1427 C CA . VAL A 1 191 ? 35.860 -77.923 20.181 1.00 26.16 191 VAL A CA 1
ATOM 1428 C C . VAL A 1 191 ? 36.921 -78.471 19.161 1.00 26.16 191 VAL A C 1
ATOM 1430 O O . VAL A 1 191 ? 37.359 -77.750 18.278 1.00 26.16 191 VAL A O 1
ATOM 1433 N N . PRO A 1 192 ? 37.468 -79.696 19.333 1.00 36.06 192 PRO A N 1
ATOM 1434 C CA . PRO A 1 192 ? 38.850 -80.043 19.704 1.00 36.06 192 PRO A CA 1
ATOM 1435 C C . PRO A 1 192 ? 39.652 -80.807 18.610 1.00 36.06 192 PRO A C 1
ATOM 1437 O O . PRO A 1 192 ? 39.105 -81.678 17.938 1.00 36.06 192 PRO A O 1
ATOM 1440 N N . ARG A 1 193 ? 40.970 -80.599 18.511 1.00 32.12 193 ARG A N 1
ATOM 1441 C CA . ARG A 1 193 ? 42.028 -81.620 18.295 1.00 32.12 193 ARG A CA 1
ATOM 1442 C C . ARG A 1 193 ? 43.386 -80.949 18.153 1.00 32.12 193 ARG A C 1
ATOM 1444 O O . ARG A 1 193 ? 43.439 -79.897 17.487 1.00 32.12 193 ARG A O 1
#